Protein AF-A0A952AW79-F1 (afdb_monomer)

Sequence (260 aa):
MQLLKVAEREFEIALDDAALDSADFGVWWPIERKHTERSRNIRVRRLAVRKGLVSKFKQIPFAQFYRDHLKKYAGVRWLARRLNWFKVYSSYVNLLTAVLYSKHAREWRKVLALADFVKKKGVASCDLVDAEQIEIPQPMVYPSGAREYPASFLDQYSFPRLFVATINDAKVYGGTNLILADDGMVICHDLYDFAHDYTAEELHGLTFHDHDNKHIRWLSYDEAPEVVPICATFVDACAVNYAHWLTEVLPRIALFCSDR

Structure (mmCIF, N/CA/C/O backbone):
data_AF-A0A952AW79-F1
#
_entry.id   AF-A0A952AW79-F1
#
loop_
_atom_site.group_PDB
_atom_site.id
_atom_site.type_symbol
_atom_site.label_atom_id
_atom_site.label_alt_id
_atom_site.label_comp_id
_atom_site.label_asym_id
_atom_site.label_entity_id
_atom_site.label_seq_id
_atom_site.pdbx_PDB_ins_code
_atom_site.Cartn_x
_atom_site.Cartn_y
_atom_site.Cartn_z
_atom_site.occupancy
_atom_site.B_iso_or_equiv
_atom_site.auth_seq_id
_atom_site.auth_comp_id
_atom_site.auth_asym_id
_atom_site.auth_atom_id
_atom_site.pdbx_PDB_model_num
ATOM 1 N N . MET A 1 1 ? 22.827 -2.138 -6.127 1.00 35.12 1 MET A N 1
ATOM 2 C CA . MET A 1 1 ? 22.993 -1.557 -7.487 1.00 35.12 1 MET A CA 1
ATOM 3 C C . MET A 1 1 ? 22.024 -2.142 -8.529 1.00 35.12 1 MET A C 1
ATOM 5 O O . MET A 1 1 ? 21.748 -1.459 -9.504 1.00 35.12 1 MET A O 1
ATOM 9 N N . GLN A 1 2 ? 21.480 -3.358 -8.346 1.00 25.45 2 GLN A N 1
ATOM 10 C CA . GLN A 1 2 ? 20.403 -3.904 -9.198 1.00 25.45 2 GLN A CA 1
ATOM 11 C C . GLN A 1 2 ? 19.004 -3.354 -8.849 1.00 25.45 2 GLN A C 1
ATOM 13 O O . GLN A 1 2 ? 18.237 -3.089 -9.762 1.00 25.45 2 GLN A O 1
ATOM 18 N N . LEU A 1 3 ? 18.711 -3.076 -7.573 1.00 29.03 3 LEU A N 1
ATOM 19 C CA . LEU A 1 3 ? 17.413 -2.531 -7.129 1.00 29.03 3 LEU A CA 1
ATOM 20 C C . LEU A 1 3 ? 17.134 -1.103 -7.633 1.00 29.03 3 LEU A C 1
ATOM 22 O O . LEU A 1 3 ? 16.034 -0.825 -8.097 1.00 29.03 3 LEU A O 1
ATOM 26 N N . LEU A 1 4 ? 18.158 -0.238 -7.680 1.00 30.00 4 LEU A N 1
ATOM 27 C CA . LEU A 1 4 ? 18.045 1.081 -8.323 1.00 30.00 4 LEU A CA 1
ATOM 28 C C . LEU A 1 4 ? 17.642 0.957 -9.798 1.00 30.00 4 LEU A C 1
ATOM 30 O O . LEU A 1 4 ? 16.818 1.730 -10.257 1.00 30.00 4 LEU A O 1
ATOM 34 N N . LYS A 1 5 ? 18.137 -0.056 -10.520 1.00 32.62 5 LYS A N 1
ATOM 35 C 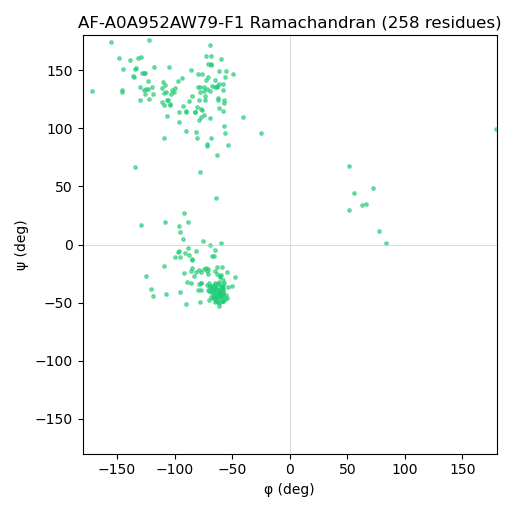CA . LYS A 1 5 ? 17.784 -0.271 -11.932 1.00 32.62 5 LYS A CA 1
ATOM 36 C C . LYS A 1 5 ? 16.343 -0.752 -12.129 1.00 32.62 5 LYS A C 1
ATOM 38 O O . LYS A 1 5 ? 15.803 -0.538 -13.208 1.00 32.62 5 LYS A O 1
ATOM 43 N N . VAL A 1 6 ? 15.740 -1.410 -11.134 1.00 33.75 6 VAL A N 1
ATOM 44 C CA . VAL A 1 6 ? 14.339 -1.867 -11.185 1.00 33.75 6 VAL A CA 1
ATOM 45 C C . VAL A 1 6 ? 13.403 -0.690 -10.923 1.00 33.75 6 VAL A C 1
ATOM 47 O O . VAL A 1 6 ? 12.574 -0.400 -11.778 1.00 33.75 6 VAL A O 1
ATOM 50 N N . ALA A 1 7 ? 13.639 0.084 -9.859 1.00 35.81 7 ALA A N 1
ATOM 51 C CA . ALA A 1 7 ? 12.909 1.329 -9.598 1.00 35.81 7 ALA A CA 1
ATOM 52 C C . ALA A 1 7 ? 13.066 2.355 -10.743 1.00 35.81 7 ALA A C 1
ATOM 54 O O . ALA A 1 7 ? 12.109 3.014 -11.145 1.00 35.81 7 ALA A O 1
ATOM 55 N N . GLU A 1 8 ? 14.260 2.446 -11.343 1.00 44.06 8 GLU A N 1
ATOM 56 C CA . GLU A 1 8 ? 14.527 3.275 -12.528 1.00 44.06 8 GLU A CA 1
ATOM 57 C C . GLU A 1 8 ? 13.749 2.808 -13.771 1.00 44.06 8 GLU A C 1
ATOM 59 O O . GLU A 1 8 ? 13.364 3.641 -14.592 1.00 44.06 8 GLU A O 1
ATOM 64 N N . ARG A 1 9 ? 13.512 1.498 -13.922 1.00 40.19 9 ARG A N 1
ATOM 65 C CA . ARG A 1 9 ? 12.771 0.921 -15.054 1.00 40.19 9 ARG A CA 1
ATOM 66 C C . ARG A 1 9 ? 11.264 1.063 -14.865 1.00 40.19 9 ARG A C 1
ATOM 68 O O . ARG A 1 9 ? 10.580 1.400 -15.824 1.00 40.19 9 ARG A O 1
ATOM 75 N N . GLU A 1 10 ? 10.760 0.878 -13.649 1.00 41.78 10 GLU A N 1
ATOM 76 C CA . GLU A 1 10 ? 9.338 1.060 -13.332 1.00 41.78 10 GLU A CA 1
ATOM 77 C C . GLU A 1 10 ? 8.911 2.531 -13.369 1.00 41.78 10 GLU A C 1
ATOM 79 O O . GLU A 1 10 ? 7.825 2.846 -13.852 1.00 41.78 10 GLU A O 1
ATOM 84 N N . PHE A 1 11 ? 9.797 3.462 -13.003 1.00 41.28 11 PHE A N 1
ATOM 85 C CA . PHE A 1 11 ? 9.539 4.892 -13.179 1.00 41.28 11 PHE A CA 1
ATOM 86 C C . PHE A 1 11 ? 9.600 5.334 -14.652 1.00 41.28 11 PHE A C 1
ATOM 88 O O . PHE A 1 11 ? 8.827 6.197 -15.075 1.00 41.28 11 PHE A O 1
ATOM 95 N N . GLU A 1 12 ? 10.481 4.736 -15.470 1.00 43.28 12 GLU A N 1
ATOM 96 C CA . GLU A 1 12 ? 10.437 4.936 -16.925 1.00 43.28 12 GLU A CA 1
ATOM 97 C C . GLU A 1 12 ? 9.138 4.393 -17.533 1.00 43.28 12 GLU A C 1
ATOM 99 O O . GLU A 1 12 ? 8.583 5.075 -18.391 1.00 43.28 12 GLU A O 1
ATOM 104 N N . ILE A 1 13 ? 8.611 3.263 -17.038 1.00 45.16 13 ILE A N 1
ATOM 105 C CA . ILE A 1 13 ? 7.299 2.711 -17.421 1.00 45.16 13 ILE A CA 1
ATOM 106 C C . ILE A 1 13 ? 6.162 3.667 -17.019 1.00 45.16 13 ILE A C 1
ATOM 108 O O . ILE A 1 13 ? 5.387 4.056 -17.885 1.00 45.16 13 ILE A O 1
ATOM 112 N N . ALA A 1 14 ? 6.131 4.174 -15.780 1.00 42.44 14 ALA A N 1
ATOM 113 C CA . ALA A 1 14 ? 5.121 5.144 -15.319 1.00 42.44 14 ALA A CA 1
ATOM 114 C C . ALA A 1 14 ? 5.126 6.474 -16.122 1.00 42.44 14 ALA A C 1
ATOM 116 O O . ALA A 1 14 ? 4.108 7.172 -16.277 1.00 42.44 14 ALA A O 1
ATOM 117 N N . LEU A 1 15 ? 6.290 6.848 -16.671 1.00 41.38 15 LEU A N 1
ATOM 118 C CA . LEU A 1 15 ? 6.448 7.974 -17.596 1.00 41.38 15 LEU A CA 1
ATOM 119 C C . LEU A 1 15 ? 6.164 7.614 -19.071 1.00 41.38 15 LEU A C 1
ATOM 121 O O . LEU A 1 15 ? 5.906 8.537 -19.847 1.00 41.38 15 LEU A O 1
ATOM 125 N N . ASP A 1 16 ? 6.205 6.332 -19.457 1.00 46.28 16 ASP A N 1
ATOM 126 C CA . ASP A 1 16 ? 5.887 5.774 -20.792 1.00 46.28 16 ASP A CA 1
ATOM 127 C C . ASP A 1 16 ? 4.452 5.231 -20.927 1.00 46.28 16 ASP A C 1
ATOM 129 O O . ASP A 1 16 ? 4.132 4.557 -21.903 1.00 46.28 16 ASP A O 1
ATOM 133 N N . ASP A 1 17 ? 3.561 5.591 -20.003 1.00 45.44 17 ASP A N 1
ATOM 134 C CA . ASP A 1 17 ? 2.154 5.166 -19.912 1.00 45.44 17 ASP A CA 1
ATOM 135 C C . ASP A 1 17 ? 1.213 5.581 -21.066 1.00 45.44 17 ASP A C 1
ATOM 137 O O . ASP A 1 17 ? 0.039 5.872 -20.855 1.00 45.44 17 ASP A O 1
ATOM 141 N N . ALA A 1 18 ? 1.664 5.534 -22.317 1.00 38.34 18 ALA A N 1
ATOM 142 C CA . ALA A 1 18 ? 0.755 5.382 -23.449 1.00 38.34 18 ALA A CA 1
ATOM 143 C C . ALA A 1 18 ? -0.053 4.067 -23.345 1.00 38.34 18 ALA A C 1
ATOM 145 O O . ALA A 1 18 ? -1.176 4.004 -23.836 1.00 38.34 18 ALA A O 1
ATOM 146 N N . ALA A 1 19 ? 0.476 3.041 -22.661 1.00 35.59 19 ALA A N 1
ATOM 147 C CA . ALA A 1 19 ? -0.231 1.781 -22.423 1.00 35.59 19 ALA A CA 1
ATOM 148 C C . ALA A 1 19 ? -1.301 1.886 -21.315 1.00 35.59 19 ALA A C 1
ATOM 150 O O . ALA A 1 19 ? -2.399 1.360 -21.490 1.00 35.59 19 ALA A O 1
ATOM 151 N N . LEU A 1 20 ? -1.040 2.613 -20.220 1.00 38.75 20 LEU A N 1
ATOM 152 C CA . LEU A 1 20 ? -1.993 2.772 -19.109 1.00 38.75 20 LEU A CA 1
ATOM 153 C C . LEU A 1 20 ? -3.049 3.867 -19.347 1.00 38.75 20 LEU A C 1
ATOM 155 O O . LEU A 1 20 ? -4.163 3.721 -18.854 1.00 38.75 20 LEU A O 1
ATOM 159 N N . ASP A 1 21 ? -2.774 4.900 -20.158 1.00 35.28 21 ASP A N 1
ATOM 160 C CA . ASP A 1 21 ? -3.822 5.833 -20.629 1.00 35.28 21 ASP A CA 1
ATOM 161 C C . ASP A 1 21 ? -4.771 5.169 -21.655 1.00 35.28 21 ASP A C 1
ATOM 163 O O . ASP A 1 21 ? -5.902 5.622 -21.825 1.00 35.28 21 ASP A O 1
ATOM 167 N N . SER A 1 22 ? -4.339 4.083 -22.318 1.00 33.41 22 SER A N 1
ATOM 168 C CA . SER A 1 22 ? -5.181 3.262 -23.210 1.00 33.41 22 SER A CA 1
ATOM 169 C C . SER A 1 22 ? -5.941 2.149 -22.493 1.00 33.41 22 SER A C 1
ATOM 171 O O . SER A 1 22 ? -6.832 1.536 -23.080 1.00 33.41 22 SER A O 1
ATOM 173 N N . ALA A 1 23 ? -5.636 1.913 -21.214 1.00 33.47 23 ALA A N 1
ATOM 174 C CA . ALA A 1 23 ? -6.442 1.060 -20.364 1.00 33.47 23 ALA A CA 1
ATOM 175 C C . ALA A 1 23 ? -7.694 1.830 -19.913 1.00 33.47 23 ALA A C 1
ATOM 177 O O . ALA A 1 23 ? -7.980 2.001 -18.726 1.00 33.47 23 ALA A O 1
ATOM 178 N N . ASP A 1 24 ? -8.518 2.206 -20.893 1.00 34.28 24 ASP A N 1
ATOM 179 C CA . ASP A 1 24 ? -9.936 1.919 -20.772 1.00 34.28 24 ASP A CA 1
ATOM 180 C C . ASP A 1 24 ? -10.012 0.412 -20.493 1.00 34.28 24 ASP A C 1
ATOM 182 O O . ASP A 1 24 ? -10.103 -0.424 -21.392 1.00 34.28 24 ASP A O 1
ATOM 186 N N . PHE A 1 25 ? -9.891 0.039 -19.216 1.00 36.56 25 PHE A N 1
ATOM 187 C CA . PHE A 1 25 ? -10.359 -1.239 -18.720 1.00 36.56 25 PHE A CA 1
ATOM 188 C C . PHE A 1 25 ? -11.872 -1.211 -18.931 1.00 36.56 25 PHE A C 1
ATOM 190 O O . PHE A 1 25 ? -12.652 -0.939 -18.014 1.00 36.56 25 PHE A O 1
ATOM 197 N N . GLY A 1 26 ? -12.283 -1.420 -20.182 1.00 30.14 26 GLY A N 1
ATOM 198 C CA . GLY A 1 26 ? -13.603 -1.870 -20.539 1.00 30.14 26 GLY A CA 1
ATOM 199 C C . GLY A 1 26 ? -13.775 -3.167 -19.782 1.00 30.14 26 GLY A C 1
ATOM 200 O O . GLY A 1 26 ? -13.259 -4.206 -20.186 1.00 30.14 26 GLY A O 1
ATOM 201 N N . VAL A 1 27 ? -14.413 -3.072 -18.618 1.00 33.56 27 VAL A N 1
ATOM 202 C CA . VAL A 1 27 ? -14.866 -4.227 -17.863 1.00 33.56 27 VAL A CA 1
ATOM 203 C C . VAL A 1 27 ? -15.776 -4.978 -18.818 1.00 33.56 27 VAL A C 1
ATOM 205 O O . VAL A 1 27 ? -16.906 -4.565 -19.074 1.00 33.56 27 VAL A O 1
ATOM 208 N N . TRP A 1 28 ? -15.247 -6.045 -19.404 1.00 34.19 28 TRP A N 1
ATOM 209 C CA . TRP A 1 28 ? -16.026 -6.978 -20.187 1.00 34.19 28 TRP A CA 1
ATOM 210 C C . TRP A 1 28 ? -16.871 -7.757 -19.184 1.00 34.19 28 TRP A C 1
ATOM 212 O O . TRP A 1 28 ? -16.469 -8.794 -18.665 1.00 34.19 28 TRP A O 1
ATOM 222 N N . TRP A 1 29 ? -18.018 -7.192 -18.816 1.00 34.09 29 TRP A N 1
ATOM 223 C CA . TRP A 1 29 ? -19.059 -7.949 -18.146 1.00 34.09 29 TRP A CA 1
ATOM 224 C C . TRP A 1 29 ? -19.811 -8.702 -19.242 1.00 34.09 29 TRP A C 1
ATOM 226 O O . TRP A 1 29 ? -20.400 -8.045 -20.105 1.00 34.09 29 TRP A O 1
ATOM 236 N N . PRO A 1 30 ? -19.844 -10.045 -19.247 1.00 31.64 30 PRO A N 1
ATOM 237 C CA . PRO A 1 30 ? -20.829 -10.738 -20.048 1.00 31.64 30 PRO A CA 1
ATOM 238 C C . PRO A 1 30 ? -22.190 -10.456 -19.405 1.00 31.64 30 PRO A C 1
ATOM 240 O O . PRO A 1 30 ? -22.634 -11.151 -18.491 1.00 31.64 30 PRO A O 1
ATOM 243 N N . ILE A 1 31 ? -22.860 -9.393 -19.857 1.00 43.78 31 ILE A N 1
ATOM 244 C CA . ILE A 1 31 ? -24.302 -9.259 -19.675 1.00 43.78 31 ILE A CA 1
ATOM 245 C C . ILE A 1 31 ? -24.905 -10.276 -20.629 1.00 43.78 31 ILE A C 1
ATOM 247 O O . ILE A 1 31 ? -25.168 -9.961 -21.777 1.00 43.78 31 ILE A O 1
ATOM 251 N N . GLU A 1 32 ? -25.036 -11.511 -20.158 1.00 48.38 32 GLU A N 1
ATOM 252 C CA . GLU A 1 32 ? -26.172 -12.378 -20.454 1.00 48.38 32 GLU A CA 1
ATOM 253 C C . GLU A 1 32 ? -25.979 -13.722 -19.754 1.00 48.38 32 GLU A C 1
ATOM 255 O O . GLU A 1 32 ? -25.288 -14.614 -20.241 1.00 48.38 32 GLU A O 1
ATOM 260 N N . ARG A 1 33 ? -26.642 -13.879 -18.603 1.00 41.56 33 ARG A N 1
ATOM 261 C CA . ARG A 1 33 ? -27.478 -15.050 -18.299 1.00 41.56 33 ARG A CA 1
ATOM 262 C C . ARG A 1 33 ? -28.247 -14.829 -16.998 1.00 41.56 33 ARG A C 1
ATOM 264 O O . ARG A 1 33 ? -27.709 -14.389 -15.991 1.00 41.56 33 ARG A O 1
ATOM 271 N N . LYS A 1 34 ? -29.543 -15.127 -17.093 1.00 43.09 34 LYS A N 1
ATOM 272 C CA . LYS A 1 34 ? -30.603 -15.132 -16.075 1.00 43.09 34 LYS A CA 1
ATOM 273 C C . LYS A 1 34 ? -30.083 -15.331 -14.640 1.00 43.09 34 LYS A C 1
ATOM 275 O O . LYS A 1 34 ? -29.918 -16.463 -14.193 1.00 43.09 34 LYS A O 1
ATOM 280 N N . HIS A 1 35 ? -29.877 -14.233 -13.915 1.00 42.97 35 HIS A N 1
ATOM 281 C CA . HIS A 1 35 ? -29.646 -14.287 -12.477 1.00 42.97 35 HIS A CA 1
ATOM 282 C C . HIS A 1 35 ? -30.960 -14.600 -11.756 1.00 42.97 35 HIS A C 1
ATOM 284 O O . HIS A 1 35 ? -31.971 -13.916 -11.915 1.00 42.97 35 HIS A O 1
ATOM 290 N N . THR A 1 36 ? -30.906 -15.663 -10.965 1.00 45.22 36 THR A N 1
ATOM 291 C CA . THR A 1 36 ? -31.854 -16.032 -9.917 1.00 45.22 36 THR A CA 1
ATOM 292 C C . THR A 1 36 ? -32.149 -14.843 -8.992 1.00 45.22 36 THR A C 1
ATOM 294 O O . THR A 1 36 ? -31.283 -14.012 -8.733 1.00 45.22 36 THR A O 1
ATOM 297 N N . GLU A 1 37 ? -33.377 -14.762 -8.469 1.00 44.97 37 GLU A N 1
ATOM 298 C CA . GLU A 1 37 ? -33.960 -13.598 -7.768 1.00 44.97 37 GLU A CA 1
ATOM 299 C C . GLU A 1 37 ? -33.226 -13.105 -6.499 1.00 44.97 37 GLU A C 1
ATOM 301 O O . GLU A 1 37 ? -33.656 -12.137 -5.873 1.00 44.97 37 GLU A O 1
ATOM 306 N N . ARG A 1 38 ? -32.101 -13.719 -6.117 1.00 46.16 38 ARG A N 1
ATOM 307 C CA . ARG A 1 38 ? -31.362 -13.436 -4.878 1.00 46.16 38 ARG A CA 1
ATOM 308 C C . ARG A 1 38 ? -30.368 -12.268 -4.970 1.00 46.16 38 ARG A C 1
ATOM 310 O O . ARG A 1 38 ? -29.906 -11.802 -3.937 1.00 46.16 38 ARG A O 1
ATOM 317 N N . SER A 1 39 ? -30.050 -11.762 -6.164 1.00 47.41 39 SER A N 1
ATOM 318 C CA . SER A 1 39 ? -29.021 -10.722 -6.377 1.00 47.41 39 SER A CA 1
ATOM 319 C C . SER A 1 39 ? -29.549 -9.277 -6.448 1.00 47.41 39 SER A C 1
ATOM 321 O O . SER A 1 39 ? -28.798 -8.364 -6.789 1.00 47.41 39 SER A O 1
ATOM 323 N N . ARG A 1 40 ? -30.821 -9.024 -6.104 1.00 44.47 40 ARG A N 1
ATOM 324 C CA . ARG A 1 40 ? -31.515 -7.747 -6.386 1.00 44.47 40 ARG A CA 1
ATOM 325 C C . ARG A 1 40 ? -30.982 -6.479 -5.683 1.00 44.47 40 ARG A C 1
ATOM 327 O O . ARG A 1 40 ? -31.460 -5.405 -6.020 1.00 44.47 40 ARG A O 1
ATOM 334 N N . ASN A 1 41 ? -29.995 -6.544 -4.782 1.00 48.00 41 ASN A N 1
ATOM 335 C CA . ASN A 1 41 ? -29.526 -5.367 -4.022 1.00 48.00 41 ASN A CA 1
ATOM 336 C C . ASN A 1 41 ? -28.005 -5.120 -4.029 1.00 48.00 41 ASN A C 1
ATOM 338 O O . ASN A 1 41 ? -27.512 -4.340 -3.216 1.00 48.00 41 ASN A O 1
ATOM 342 N N . ILE A 1 42 ? -27.240 -5.719 -4.946 1.00 53.50 42 ILE A N 1
ATOM 343 C CA . ILE A 1 42 ? -25.819 -5.362 -5.088 1.00 53.50 42 ILE A CA 1
ATOM 344 C C . ILE A 1 42 ? -25.723 -4.086 -5.935 1.00 53.50 42 ILE A C 1
ATOM 346 O O . ILE A 1 42 ? -25.760 -4.131 -7.164 1.00 53.50 42 ILE A O 1
ATOM 350 N N . ARG A 1 43 ? -25.609 -2.921 -5.285 1.00 57.16 43 ARG A N 1
ATOM 351 C CA . ARG A 1 43 ? -25.257 -1.668 -5.972 1.00 57.16 43 ARG A CA 1
ATOM 352 C C . ARG A 1 43 ? -23.749 -1.617 -6.186 1.00 57.16 43 ARG A C 1
ATOM 354 O O . ARG A 1 43 ? -23.018 -1.112 -5.342 1.00 57.16 43 ARG A O 1
ATOM 361 N N . VAL A 1 44 ? -23.290 -2.104 -7.335 1.00 56.47 44 VAL A N 1
ATOM 362 C CA . VAL A 1 44 ? -21.917 -1.849 -7.785 1.00 56.47 44 VAL A CA 1
ATOM 363 C C . VAL A 1 44 ? -21.847 -0.401 -8.262 1.00 56.47 44 VAL A C 1
ATOM 365 O O . VAL A 1 44 ? -22.460 -0.035 -9.264 1.00 56.47 44 VAL A O 1
ATOM 368 N N . ARG A 1 45 ? -21.130 0.446 -7.524 1.00 62.19 45 ARG A N 1
ATOM 369 C CA . ARG A 1 45 ? -20.842 1.823 -7.931 1.00 62.19 45 ARG A CA 1
ATOM 370 C C . ARG A 1 45 ? -19.364 1.939 -8.251 1.00 62.19 45 ARG A C 1
ATOM 372 O O . ARG A 1 45 ? -18.520 1.683 -7.400 1.00 62.19 45 ARG A O 1
ATOM 379 N N . ARG A 1 46 ? -19.055 2.371 -9.472 1.00 58.09 46 ARG A N 1
ATOM 380 C CA . ARG A 1 46 ? -17.712 2.840 -9.802 1.00 58.09 46 ARG A CA 1
ATOM 381 C C . ARG A 1 46 ? -17.585 4.256 -9.255 1.00 58.09 46 ARG A C 1
ATOM 383 O O . ARG A 1 46 ? -18.201 5.175 -9.788 1.00 58.09 46 ARG A O 1
ATOM 390 N N . LEU A 1 47 ? -16.819 4.425 -8.184 1.00 56.91 47 LEU A N 1
ATOM 391 C CA . LEU A 1 47 ? -16.401 5.758 -7.764 1.00 56.91 47 LEU A CA 1
ATOM 392 C C . LEU A 1 47 ? -15.412 6.282 -8.810 1.00 56.91 47 LEU A C 1
ATOM 394 O O . LEU A 1 47 ? -14.521 5.553 -9.255 1.00 56.91 47 LEU A O 1
ATOM 398 N N . ALA A 1 48 ? -15.616 7.515 -9.271 1.00 53.62 48 ALA A N 1
ATOM 399 C CA . ALA A 1 48 ? -14.731 8.125 -10.251 1.00 53.62 48 ALA A CA 1
ATOM 400 C C . ALA A 1 48 ? -13.322 8.224 -9.653 1.00 53.62 48 ALA A C 1
ATOM 402 O O . ALA A 1 48 ? -13.110 8.912 -8.655 1.00 53.62 48 ALA A O 1
ATOM 403 N N . VAL A 1 49 ? -12.355 7.537 -10.261 1.00 57.16 49 VAL A N 1
ATOM 404 C CA . VAL A 1 49 ? -10.954 7.626 -9.844 1.00 57.16 49 VAL A CA 1
ATOM 405 C C . VAL A 1 49 ? -10.461 9.023 -10.217 1.00 57.16 49 VAL A C 1
ATOM 407 O O . VAL A 1 49 ? -10.331 9.354 -11.400 1.00 57.16 49 VAL A O 1
ATOM 410 N N . ARG A 1 50 ? -10.237 9.885 -9.215 1.00 61.34 50 ARG A N 1
ATOM 411 C CA . ARG A 1 50 ? -9.659 11.216 -9.444 1.00 61.34 50 ARG A CA 1
ATOM 412 C C . ARG A 1 50 ? -8.259 11.035 -10.036 1.00 61.34 50 ARG A C 1
ATOM 414 O O . ARG A 1 50 ? -7.405 10.359 -9.471 1.00 61.34 50 ARG A O 1
ATOM 421 N N . LYS A 1 51 ? -8.029 11.680 -11.177 1.00 64.25 51 LYS A N 1
ATOM 422 C CA . LYS A 1 51 ? -6.726 11.764 -11.840 1.00 64.25 51 LYS A CA 1
ATOM 423 C C . LYS A 1 51 ? -5.695 12.405 -10.891 1.00 64.25 51 LYS A C 1
ATOM 425 O O . LYS A 1 51 ? -5.846 13.569 -10.511 1.00 64.25 51 LYS A O 1
ATOM 430 N N . GLY A 1 52 ? -4.679 11.636 -10.489 1.00 67.75 52 GLY A N 1
ATOM 431 C CA . GLY A 1 52 ? -3.658 12.055 -9.519 1.00 67.75 52 GLY A CA 1
ATOM 432 C C . GLY A 1 52 ? -2.713 13.139 -10.045 1.00 67.75 52 GLY A C 1
ATOM 433 O O . GLY A 1 52 ? -2.749 13.497 -11.226 1.00 67.75 52 GLY A O 1
ATOM 434 N N . LEU A 1 53 ? -1.859 13.695 -9.179 1.00 69.88 53 LEU A N 1
ATOM 435 C CA . LEU A 1 53 ? -1.017 14.857 -9.511 1.00 69.88 53 LEU A CA 1
ATOM 436 C C . LEU A 1 53 ? -0.110 14.612 -10.731 1.00 69.88 53 LEU A C 1
ATOM 438 O O . LEU A 1 53 ? 0.098 15.522 -11.535 1.00 69.88 53 LEU A O 1
ATOM 442 N N . VAL A 1 54 ? 0.355 13.375 -10.920 1.00 68.12 54 VAL A N 1
ATOM 443 C CA . VAL A 1 54 ? 1.191 12.976 -12.064 1.00 68.12 54 VAL A CA 1
ATOM 444 C C . VAL A 1 54 ? 0.486 13.242 -13.395 1.00 68.12 54 VAL A C 1
ATOM 446 O O . VAL A 1 54 ? 1.090 13.764 -14.332 1.00 68.12 54 VAL A O 1
ATOM 449 N N . SER A 1 55 ? -0.815 12.968 -13.479 1.00 70.38 55 SER A N 1
ATOM 450 C CA . SER A 1 55 ? -1.600 13.226 -14.692 1.00 70.38 55 SER A CA 1
ATOM 451 C C . SER A 1 55 ? -1.720 14.724 -15.009 1.00 70.38 55 SER A C 1
ATOM 453 O O . SER A 1 55 ? -1.672 15.110 -16.175 1.00 70.38 55 SER A O 1
ATOM 455 N N . LYS A 1 56 ? -1.808 15.582 -13.982 1.00 72.31 56 LYS A N 1
ATOM 456 C CA . LYS A 1 56 ? -1.821 17.043 -14.147 1.00 72.31 56 LYS A CA 1
ATOM 457 C C . LYS A 1 56 ? -0.447 17.546 -14.575 1.00 72.31 56 LYS A C 1
ATOM 459 O O . LYS A 1 56 ? -0.352 18.395 -15.453 1.00 72.31 56 LYS A O 1
ATOM 464 N N . PHE A 1 57 ? 0.622 16.974 -14.020 1.00 69.75 57 PHE A N 1
ATOM 465 C CA . PHE A 1 57 ? 1.990 17.296 -14.420 1.00 69.75 57 PHE A CA 1
ATOM 466 C C . PHE A 1 57 ? 2.247 16.970 -15.897 1.00 69.75 57 PHE A C 1
ATOM 468 O O . PHE A 1 57 ? 2.826 17.783 -16.614 1.00 69.75 57 PHE A O 1
ATOM 475 N N . LYS A 1 58 ? 1.736 15.829 -16.383 1.00 69.69 58 LYS A N 1
ATOM 476 C CA . LYS A 1 58 ? 1.797 15.426 -17.802 1.00 69.69 58 LYS A CA 1
ATOM 477 C C . LYS A 1 58 ? 1.127 16.435 -18.755 1.00 69.69 58 LYS A C 1
ATOM 479 O O . LYS A 1 58 ? 1.420 16.413 -19.949 1.00 69.69 58 LYS A O 1
ATOM 484 N N . GLN A 1 59 ? 0.248 17.308 -18.258 1.00 76.50 59 GLN A N 1
ATOM 485 C CA . GLN A 1 59 ? -0.441 18.333 -19.053 1.00 76.50 59 GLN A CA 1
ATOM 486 C C . GLN A 1 59 ? 0.304 19.676 -19.099 1.00 76.50 59 GLN A C 1
ATOM 488 O O . GLN A 1 59 ? -0.093 20.565 -19.847 1.00 76.50 59 GLN A O 1
ATOM 493 N N . ILE A 1 60 ? 1.385 19.846 -18.331 1.00 81.31 60 ILE A N 1
ATOM 494 C CA . ILE A 1 60 ? 2.167 21.087 -18.336 1.00 81.31 60 ILE A CA 1
ATOM 495 C C . ILE A 1 60 ? 2.944 21.183 -19.663 1.00 81.31 60 ILE A C 1
ATOM 497 O O . ILE A 1 60 ? 3.614 20.212 -20.024 1.00 81.31 60 ILE A O 1
ATOM 501 N N . PRO A 1 61 ? 2.949 22.340 -20.360 1.00 79.94 61 PRO A N 1
ATOM 502 C CA . PRO A 1 61 ? 3.618 22.491 -21.657 1.00 79.94 61 PRO A CA 1
ATOM 503 C C . PRO A 1 61 ? 5.093 22.079 -21.645 1.00 79.94 61 PRO A C 1
ATOM 505 O O . PRO A 1 61 ? 5.579 21.459 -22.583 1.00 79.94 61 PRO A O 1
ATOM 508 N N . PHE A 1 62 ? 5.804 22.358 -20.550 1.00 79.56 62 PHE A N 1
ATOM 509 C CA . PHE A 1 62 ? 7.192 21.934 -20.379 1.00 79.56 62 PHE A CA 1
ATOM 510 C C . PHE A 1 62 ? 7.343 20.408 -20.294 1.00 79.56 62 PHE A C 1
ATOM 512 O O . PHE A 1 62 ? 8.249 19.843 -20.903 1.00 79.56 62 PHE A O 1
ATOM 519 N N . ALA A 1 63 ? 6.453 19.727 -19.566 1.00 77.75 63 ALA A N 1
ATOM 520 C CA . ALA A 1 63 ? 6.472 18.270 -19.460 1.00 77.75 63 ALA A CA 1
ATOM 521 C C . ALA A 1 63 ? 6.126 17.610 -20.803 1.00 77.75 63 ALA A C 1
ATOM 523 O O . ALA A 1 63 ? 6.759 16.626 -21.184 1.00 77.75 63 ALA A O 1
ATOM 524 N N . GLN A 1 64 ? 5.170 18.178 -21.546 1.00 81.81 64 GLN A N 1
ATOM 525 C CA . GLN A 1 64 ? 4.858 17.759 -22.915 1.00 81.81 64 GLN A CA 1
ATOM 526 C C . GLN A 1 64 ? 6.070 17.945 -23.830 1.00 81.81 64 GLN A C 1
ATOM 528 O O . GLN A 1 64 ? 6.554 16.972 -24.396 1.00 81.81 64 GLN A O 1
ATOM 533 N N . PHE A 1 65 ? 6.657 19.144 -23.853 1.00 84.31 65 PHE A N 1
ATOM 534 C CA . PHE A 1 65 ? 7.856 19.438 -24.635 1.00 84.31 65 PHE A CA 1
ATOM 535 C C . PHE A 1 65 ? 9.022 18.492 -24.309 1.00 84.31 65 PHE A C 1
ATOM 537 O O . PHE A 1 65 ? 9.688 17.975 -25.210 1.00 84.31 65 PHE A O 1
ATOM 544 N N . TYR A 1 66 ? 9.249 18.212 -23.022 1.00 83.56 66 TYR A N 1
ATOM 545 C CA . TYR A 1 66 ? 10.258 17.250 -22.595 1.00 83.56 66 TYR A CA 1
ATOM 546 C C . TYR A 1 66 ? 9.997 15.853 -23.170 1.00 83.56 66 TYR A C 1
ATOM 548 O O . TYR A 1 66 ? 10.914 15.258 -23.736 1.00 83.56 66 TYR A O 1
ATOM 556 N N . ARG A 1 67 ? 8.769 15.328 -23.065 1.00 81.06 67 ARG A N 1
ATOM 557 C CA . ARG A 1 67 ? 8.423 13.995 -23.590 1.00 81.06 67 ARG A CA 1
ATOM 558 C C . ARG A 1 67 ? 8.522 13.933 -25.112 1.00 81.06 67 ARG A C 1
ATOM 560 O O . ARG A 1 67 ? 9.113 12.992 -25.639 1.00 81.06 67 ARG A O 1
ATOM 567 N N . ASP A 1 68 ? 7.999 14.943 -25.795 1.00 88.25 68 ASP A N 1
ATOM 568 C CA . ASP A 1 68 ? 7.827 14.926 -27.247 1.00 88.25 68 ASP A CA 1
ATOM 569 C C . ASP A 1 68 ? 9.151 15.186 -27.985 1.00 88.25 68 ASP A C 1
ATOM 571 O O . ASP A 1 68 ? 9.411 14.606 -29.051 1.00 88.25 68 ASP A O 1
ATOM 575 N N . HIS A 1 69 ? 10.028 16.010 -27.397 1.00 88.50 69 HIS A N 1
ATOM 576 C CA . HIS A 1 69 ? 11.257 16.476 -28.044 1.00 88.50 69 HIS A CA 1
ATOM 577 C C . HIS A 1 69 ? 12.543 16.066 -27.319 1.00 88.50 69 HIS A C 1
ATOM 579 O O . HIS A 1 69 ? 13.478 15.612 -27.975 1.00 88.50 69 HIS A O 1
ATOM 585 N N . LEU A 1 70 ? 12.623 16.188 -25.990 1.00 85.69 70 LEU A N 1
ATOM 586 C CA . LEU A 1 70 ? 13.895 16.038 -25.265 1.00 85.69 70 LEU A CA 1
ATOM 587 C C . LEU A 1 70 ? 14.197 14.593 -24.822 1.00 85.69 70 LEU A C 1
ATOM 589 O O . LEU A 1 70 ? 15.359 14.183 -24.816 1.00 85.69 70 LEU A O 1
ATOM 593 N N . LYS A 1 71 ? 13.174 13.790 -24.497 1.00 83.44 71 LYS A N 1
ATOM 594 C CA . LYS A 1 71 ? 13.312 12.416 -23.965 1.00 83.44 71 LYS A CA 1
ATOM 595 C C . LYS A 1 71 ? 14.051 11.469 -24.922 1.00 83.44 71 LYS A C 1
ATOM 597 O O . LYS A 1 71 ? 14.695 10.517 -24.480 1.00 83.44 71 LYS A O 1
ATOM 602 N N . LYS A 1 72 ? 13.999 11.739 -26.230 1.00 90.19 72 LYS A N 1
ATOM 603 C CA . LYS A 1 72 ? 14.632 10.927 -27.286 1.00 90.19 72 LYS A CA 1
ATOM 604 C C . LYS A 1 72 ? 16.161 10.888 -27.164 1.00 90.19 72 LYS A C 1
ATOM 606 O O . LYS A 1 72 ? 16.790 9.915 -27.576 1.00 90.19 72 LYS A O 1
ATOM 611 N N . TYR A 1 73 ? 16.770 11.905 -26.554 1.00 91.19 73 TYR A N 1
ATOM 612 C CA . TYR A 1 73 ? 18.220 12.010 -26.432 1.00 91.19 73 TYR A CA 1
ATOM 613 C C . TYR A 1 73 ? 18.737 11.287 -25.181 1.00 91.19 73 TYR A C 1
ATOM 615 O O . TYR A 1 73 ? 18.359 11.599 -24.050 1.00 91.19 73 TYR A O 1
ATOM 623 N N . ALA A 1 74 ? 19.662 10.339 -25.364 1.00 87.81 74 ALA A N 1
ATOM 624 C CA . ALA A 1 74 ? 20.256 9.576 -24.261 1.00 87.81 74 ALA A CA 1
ATOM 625 C C . ALA A 1 74 ? 20.968 10.472 -23.229 1.00 87.81 74 ALA A C 1
ATOM 627 O O . ALA A 1 74 ? 20.851 10.228 -22.031 1.00 87.81 74 ALA A O 1
ATOM 628 N N . GLY A 1 75 ? 21.639 11.540 -23.678 1.00 90.12 75 GLY A N 1
ATOM 629 C CA . GLY A 1 75 ? 22.296 12.508 -22.792 1.00 90.12 75 GLY A CA 1
ATOM 630 C C . GLY A 1 75 ? 21.313 13.275 -21.905 1.00 90.12 75 GLY A C 1
ATOM 631 O O . GLY A 1 75 ? 21.590 13.484 -20.729 1.00 90.12 75 GLY A O 1
ATOM 632 N N . VAL A 1 76 ? 20.131 13.616 -22.429 1.00 85.12 76 VAL A N 1
ATOM 633 C CA . VAL A 1 76 ? 19.064 14.252 -21.643 1.00 85.12 76 VAL A CA 1
ATOM 634 C C . VAL A 1 76 ? 18.505 13.278 -20.613 1.00 85.12 76 VAL A C 1
ATOM 636 O O . VAL A 1 76 ? 18.372 13.650 -19.452 1.00 85.12 76 VAL A O 1
ATOM 639 N N . ARG A 1 77 ? 18.229 12.023 -20.997 1.00 83.00 77 ARG A N 1
ATOM 640 C CA . ARG A 1 77 ? 17.783 10.994 -20.040 1.00 83.00 77 ARG A CA 1
ATOM 641 C C . ARG A 1 77 ? 18.814 10.780 -18.939 1.00 83.00 77 ARG A C 1
ATOM 643 O O . ARG A 1 77 ? 18.462 10.753 -17.766 1.00 83.00 77 ARG A O 1
ATOM 650 N N . TRP A 1 78 ? 20.090 10.688 -19.303 1.00 87.06 78 TRP A N 1
ATOM 651 C CA . TRP A 1 78 ? 21.180 10.573 -18.341 1.00 87.06 78 TRP A CA 1
ATOM 652 C C . TRP A 1 78 ? 21.266 11.792 -17.416 1.00 87.06 78 TRP A C 1
ATOM 654 O O . TRP A 1 78 ? 21.418 11.625 -16.209 1.00 87.06 78 TRP A O 1
ATOM 664 N N . LEU A 1 79 ? 21.109 13.007 -17.949 1.00 84.25 79 LEU A N 1
ATOM 665 C CA . LEU A 1 79 ? 21.130 14.232 -17.155 1.00 84.25 79 LEU A CA 1
ATOM 666 C C . LEU A 1 79 ? 19.924 14.315 -16.213 1.00 84.25 79 LEU A C 1
ATOM 668 O O . LEU A 1 79 ? 20.102 14.631 -15.043 1.00 84.25 79 LEU A O 1
ATOM 672 N N . ALA A 1 80 ? 18.721 13.979 -16.682 1.00 79.94 80 ALA A N 1
ATOM 673 C CA . ALA A 1 80 ? 17.514 13.927 -15.859 1.00 79.94 80 ALA A CA 1
ATOM 674 C C . ALA A 1 80 ? 17.653 12.907 -14.716 1.00 79.94 80 ALA A C 1
ATOM 676 O O . ALA A 1 80 ? 17.312 13.207 -13.570 1.00 79.94 80 ALA A O 1
ATOM 677 N N . ARG A 1 81 ? 18.237 11.734 -15.000 1.00 75.06 81 ARG A N 1
ATOM 678 C CA . ARG A 1 81 ? 18.582 10.731 -13.980 1.00 75.06 81 ARG A CA 1
ATOM 679 C C . ARG A 1 81 ? 19.619 11.274 -12.992 1.00 75.06 81 ARG A C 1
ATOM 681 O O . ARG A 1 81 ? 19.428 11.176 -11.784 1.00 75.06 81 ARG A O 1
ATOM 688 N N . ARG A 1 82 ? 20.693 11.904 -13.484 1.00 78.19 82 ARG A N 1
ATOM 689 C CA . ARG A 1 82 ? 21.802 12.418 -12.658 1.00 78.19 82 ARG A CA 1
ATOM 690 C C . ARG A 1 82 ? 21.411 13.611 -11.790 1.00 78.19 82 ARG A C 1
ATOM 692 O O . ARG A 1 82 ? 21.872 13.708 -10.657 1.00 78.19 82 ARG A O 1
ATOM 699 N N . LEU A 1 83 ? 20.548 14.491 -12.290 1.00 74.25 83 LEU A N 1
ATOM 700 C CA . LEU A 1 83 ? 19.961 15.593 -11.521 1.00 74.25 83 LEU A CA 1
ATOM 701 C C . LEU A 1 83 ? 18.984 15.101 -10.448 1.00 74.25 83 LEU A C 1
ATOM 703 O O . LEU A 1 83 ? 18.456 15.913 -9.694 1.00 74.25 83 LEU A O 1
ATOM 707 N N . ASN A 1 84 ? 18.786 13.781 -10.356 1.00 68.69 84 ASN A N 1
ATOM 708 C CA . ASN A 1 84 ? 17.880 13.128 -9.438 1.00 68.69 84 ASN A CA 1
ATOM 709 C C . ASN A 1 84 ? 16.500 13.774 -9.550 1.00 68.69 84 ASN A C 1
ATOM 711 O O . ASN A 1 84 ? 16.051 14.479 -8.650 1.00 68.69 84 ASN A O 1
ATOM 715 N N . TRP A 1 85 ? 15.857 13.579 -10.703 1.00 67.81 85 TRP A N 1
ATOM 716 C CA . TRP A 1 85 ? 14.540 14.140 -11.004 1.00 67.81 85 TRP A CA 1
ATOM 717 C C . TRP A 1 85 ? 13.522 13.936 -9.870 1.00 67.81 85 TRP A C 1
ATOM 719 O O . TRP A 1 85 ? 12.676 14.799 -9.669 1.00 67.81 85 TRP A O 1
ATOM 729 N N . PHE A 1 86 ? 13.654 12.884 -9.051 1.00 63.28 86 PHE A N 1
ATOM 730 C CA . PHE A 1 86 ? 12.876 12.706 -7.821 1.00 63.28 86 PHE A CA 1
ATOM 731 C C . PHE A 1 86 ? 13.027 13.855 -6.817 1.00 63.28 86 PHE A C 1
ATOM 733 O O . PHE A 1 86 ? 12.036 14.278 -6.234 1.00 63.28 86 PHE A O 1
ATOM 740 N N . LYS A 1 87 ? 14.224 14.423 -6.636 1.00 69.31 87 LYS A N 1
ATOM 741 C CA . LYS A 1 87 ? 14.438 15.610 -5.788 1.00 69.31 87 LYS A CA 1
ATOM 742 C C . LYS A 1 87 ? 13.747 16.843 -6.363 1.00 69.31 87 LYS A C 1
ATOM 744 O O . LYS A 1 87 ? 13.143 17.610 -5.612 1.00 69.31 87 LYS A O 1
ATOM 749 N N . VAL A 1 88 ? 13.799 17.015 -7.685 1.00 69.88 88 VAL A N 1
ATOM 750 C CA . VAL A 1 88 ? 13.121 18.118 -8.389 1.00 69.88 88 VAL A CA 1
ATOM 751 C C . VAL A 1 88 ? 11.602 17.962 -8.277 1.00 69.88 88 VAL A C 1
ATOM 753 O O . VAL A 1 88 ? 10.911 18.909 -7.911 1.00 69.88 88 VAL A O 1
ATOM 756 N N . TYR A 1 89 ? 11.094 16.751 -8.505 1.00 70.44 89 TYR A N 1
ATOM 757 C CA . TYR A 1 89 ? 9.689 16.392 -8.356 1.00 70.44 89 TYR A CA 1
ATOM 758 C C . TYR A 1 89 ? 9.211 16.578 -6.913 1.00 70.44 89 TYR A C 1
ATOM 760 O O . TYR A 1 89 ? 8.239 17.284 -6.692 1.00 70.44 89 TYR A O 1
ATOM 768 N N . SER A 1 90 ? 9.927 16.049 -5.921 1.00 69.25 90 SER A N 1
ATOM 769 C CA . SER A 1 90 ? 9.622 16.219 -4.494 1.00 69.25 90 SER A CA 1
ATOM 770 C C . SER A 1 90 ? 9.543 17.696 -4.100 1.00 69.25 90 SER A C 1
ATOM 772 O O . SER A 1 90 ? 8.567 18.133 -3.490 1.00 69.25 90 SER A O 1
ATOM 774 N N . SER A 1 91 ? 10.520 18.502 -4.526 1.00 70.75 91 SER A N 1
ATOM 775 C CA . SER A 1 91 ? 10.532 19.952 -4.283 1.00 70.75 91 SER A CA 1
ATOM 776 C C . SER A 1 91 ? 9.335 20.649 -4.935 1.00 70.75 91 SER A C 1
ATOM 778 O O . SER A 1 91 ? 8.694 21.498 -4.318 1.00 70.75 91 SER A O 1
ATOM 780 N N . TYR A 1 92 ? 8.987 20.251 -6.158 1.00 73.00 92 TYR A N 1
ATOM 781 C CA . TYR A 1 92 ? 7.824 20.760 -6.876 1.00 73.00 92 TYR A CA 1
ATOM 782 C C . TYR A 1 92 ? 6.500 20.372 -6.200 1.00 73.00 92 TYR A C 1
ATOM 784 O O . TYR A 1 92 ? 5.651 21.234 -5.986 1.00 73.00 92 TYR A O 1
ATOM 792 N N . VAL A 1 93 ? 6.332 19.110 -5.795 1.00 70.56 93 VAL A N 1
ATOM 793 C CA . VAL A 1 93 ? 5.155 18.643 -5.047 1.00 70.56 93 VAL A CA 1
ATOM 794 C C . VAL A 1 93 ? 5.045 19.381 -3.713 1.00 70.56 93 VAL A C 1
ATOM 796 O O . VAL A 1 93 ? 3.953 19.808 -3.348 1.00 70.56 93 VAL A O 1
ATOM 799 N N . ASN A 1 94 ? 6.152 19.601 -3.001 1.00 72.94 94 ASN A N 1
ATOM 800 C CA . ASN A 1 94 ? 6.179 20.400 -1.771 1.00 72.94 94 ASN A CA 1
ATOM 801 C C . ASN A 1 94 ? 5.726 21.848 -2.005 1.00 72.94 94 ASN A C 1
ATOM 803 O O . ASN A 1 94 ? 4.908 22.369 -1.249 1.00 72.94 94 ASN A O 1
ATOM 807 N N . LEU A 1 95 ? 6.196 22.487 -3.078 1.00 73.06 95 LEU A N 1
ATOM 808 C CA . LEU A 1 95 ? 5.767 23.837 -3.437 1.00 73.06 95 LEU A CA 1
ATOM 809 C C . LEU A 1 95 ? 4.277 23.878 -3.805 1.00 73.06 95 LEU A C 1
ATOM 811 O O . LEU A 1 95 ? 3.536 24.721 -3.303 1.00 73.06 95 LEU A O 1
ATOM 815 N N . LEU A 1 96 ? 3.811 22.947 -4.639 1.00 69.62 96 LEU A N 1
ATOM 816 C CA . LEU A 1 96 ? 2.401 22.875 -5.017 1.00 69.62 96 LEU A CA 1
ATOM 817 C C . LEU A 1 96 ? 1.500 22.592 -3.815 1.00 69.62 96 LEU A C 1
ATOM 819 O O . LEU A 1 96 ? 0.463 23.231 -3.677 1.00 69.62 96 LEU A O 1
ATOM 823 N N . THR A 1 97 ? 1.877 21.666 -2.933 1.00 66.69 97 THR A N 1
ATOM 824 C CA . THR A 1 97 ? 1.111 21.360 -1.710 1.00 66.69 97 THR A CA 1
ATOM 825 C C . THR A 1 97 ? 1.044 22.555 -0.758 1.00 66.69 97 THR A C 1
ATOM 827 O O . THR A 1 97 ? 0.008 22.794 -0.132 1.00 66.69 97 THR A O 1
ATOM 830 N N . ALA A 1 98 ? 2.104 23.365 -0.702 1.00 65.31 98 ALA A N 1
ATOM 831 C CA . ALA A 1 98 ? 2.140 24.604 0.068 1.00 65.31 98 ALA A CA 1
ATOM 832 C C . ALA A 1 98 ? 1.290 25.745 -0.527 1.00 65.31 98 ALA A C 1
ATOM 834 O O . ALA A 1 98 ? 0.894 26.644 0.214 1.00 65.31 98 ALA A O 1
ATOM 835 N N . VAL A 1 99 ? 0.985 25.725 -1.827 1.00 65.31 99 VAL A N 1
ATOM 836 C CA . VAL A 1 99 ? 0.268 26.824 -2.505 1.00 65.31 99 VAL A CA 1
ATOM 837 C C . VAL A 1 99 ? -1.176 26.461 -2.859 1.00 65.31 99 VAL A C 1
ATOM 839 O O . VAL A 1 99 ? -2.072 27.276 -2.671 1.00 65.31 99 VAL A O 1
ATOM 842 N N . LEU A 1 100 ? -1.418 25.248 -3.355 1.00 64.25 100 LEU A N 1
ATOM 843 C CA . LEU A 1 100 ? -2.679 24.863 -4.001 1.00 64.25 100 LEU A CA 1
ATOM 844 C C . LEU A 1 100 ? -3.535 23.894 -3.187 1.00 64.25 100 LEU A C 1
ATOM 846 O O . LEU A 1 100 ? -4.719 23.746 -3.477 1.00 64.25 100 LEU A O 1
ATOM 850 N N . TYR A 1 101 ? -2.952 23.202 -2.211 1.00 67.69 101 TYR A N 1
ATOM 851 C CA . TYR A 1 101 ? -3.645 22.118 -1.526 1.00 67.69 101 TYR A CA 1
ATOM 852 C C . TYR A 1 101 ? -4.119 22.488 -0.119 1.00 67.69 101 TYR A C 1
ATOM 854 O O . TYR A 1 101 ? -3.546 23.343 0.564 1.00 67.69 101 TYR A O 1
ATOM 862 N N . SER A 1 102 ? -5.192 21.808 0.299 1.00 67.00 102 SER A N 1
ATOM 863 C CA . SER A 1 102 ? -5.850 21.980 1.593 1.00 67.00 102 SER A CA 1
ATOM 864 C C . SER A 1 102 ? -4.905 21.688 2.765 1.00 67.00 102 SER A C 1
ATOM 866 O O . SER A 1 102 ? -3.903 20.985 2.626 1.00 67.00 102 SER A O 1
ATOM 868 N 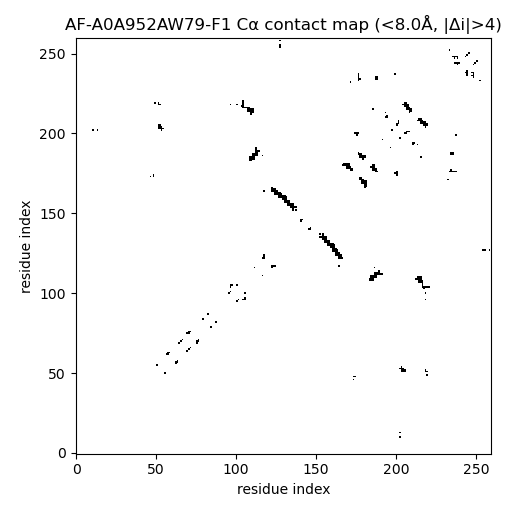N . LYS A 1 103 ? -5.248 22.196 3.958 1.00 69.00 103 LYS A N 1
ATOM 869 C CA . LYS A 1 103 ? -4.492 21.963 5.204 1.00 69.00 103 LYS A CA 1
ATOM 870 C C . LYS A 1 103 ? -4.211 20.473 5.448 1.00 69.00 103 LYS A C 1
ATOM 872 O O . LYS A 1 103 ? -3.128 20.133 5.910 1.00 69.00 103 LYS A O 1
ATOM 877 N N . HIS A 1 104 ? -5.148 19.599 5.081 1.00 67.81 104 HIS A N 1
ATOM 878 C CA . HIS A 1 104 ? -4.994 18.154 5.228 1.00 67.81 104 HIS A CA 1
ATOM 879 C C . HIS A 1 104 ? -3.879 17.584 4.343 1.00 67.81 104 HIS A C 1
ATOM 881 O O . HIS A 1 104 ? -3.117 16.740 4.799 1.00 67.81 104 HIS A O 1
ATOM 887 N N . ALA A 1 105 ? -3.680 18.095 3.124 1.00 69.12 105 ALA A N 1
ATOM 888 C CA . ALA A 1 105 ? -2.607 17.640 2.229 1.00 69.12 105 ALA A CA 1
ATOM 889 C C . ALA A 1 105 ? -1.190 17.945 2.722 1.00 69.12 105 ALA A C 1
ATOM 891 O O . ALA A 1 105 ? -0.214 17.463 2.151 1.00 69.12 105 ALA A O 1
ATOM 892 N N . ARG A 1 106 ? -1.070 18.756 3.774 1.00 72.50 106 ARG A N 1
ATOM 893 C CA . ARG A 1 106 ? 0.205 19.091 4.413 1.00 72.50 106 ARG A CA 1
ATOM 894 C C . ARG A 1 106 ? 0.507 18.214 5.620 1.00 72.50 106 ARG A C 1
ATOM 896 O O . ARG A 1 106 ? 1.616 18.279 6.138 1.00 72.50 106 ARG A O 1
ATOM 903 N N . GLU A 1 107 ? -0.465 17.436 6.085 1.00 87.31 107 GLU A N 1
ATOM 904 C CA . GLU A 1 107 ? -0.328 16.640 7.295 1.00 87.31 107 GLU A CA 1
ATOM 905 C C . GLU A 1 107 ? 0.406 15.337 6.988 1.00 87.31 107 GLU A C 1
ATOM 907 O O . GLU A 1 107 ? -0.087 14.479 6.255 1.00 87.31 107 GLU A O 1
ATOM 912 N N . TRP A 1 108 ? 1.598 15.212 7.562 1.00 92.06 108 TRP A N 1
ATOM 913 C CA . TRP A 1 108 ? 2.357 13.974 7.567 1.00 92.06 108 TRP A CA 1
ATOM 914 C C . TRP A 1 108 ? 1.798 13.028 8.615 1.00 92.06 108 TRP A C 1
ATOM 916 O O . TRP A 1 108 ? 1.597 13.404 9.769 1.00 92.06 108 TRP A O 1
ATOM 926 N N . ARG A 1 109 ? 1.567 11.786 8.208 1.00 94.56 109 ARG A N 1
ATOM 927 C CA . ARG A 1 109 ? 0.951 10.755 9.032 1.00 94.56 109 ARG A CA 1
ATOM 928 C C . ARG A 1 109 ? 1.831 9.526 9.047 1.00 94.56 109 ARG A C 1
ATOM 930 O O . ARG A 1 109 ? 2.302 9.089 8.002 1.00 94.56 109 ARG A O 1
ATOM 937 N N . LYS A 1 110 ? 2.057 8.979 10.237 1.00 96.00 110 LYS A N 1
ATOM 938 C CA . LYS A 1 110 ? 2.872 7.779 10.407 1.00 96.00 110 LYS A CA 1
ATOM 939 C C . LYS A 1 110 ? 2.169 6.576 9.787 1.00 96.00 110 LYS A C 1
ATOM 941 O O . LYS A 1 110 ? 0.973 6.391 10.016 1.00 96.00 110 LYS A O 1
ATOM 946 N N . VAL A 1 111 ? 2.926 5.756 9.066 1.00 95.62 111 VAL A N 1
ATOM 947 C CA . VAL A 1 111 ? 2.444 4.498 8.491 1.00 95.62 111 VAL A CA 1
ATOM 948 C C . VAL A 1 111 ? 2.805 3.324 9.391 1.00 95.62 111 VAL A C 1
ATOM 950 O O . VAL A 1 111 ? 3.888 3.288 9.982 1.00 95.62 111 VAL A O 1
ATOM 953 N N . LEU A 1 112 ? 1.882 2.375 9.508 1.00 96.06 112 LEU A N 1
ATOM 954 C CA . LEU A 1 112 ? 2.053 1.104 10.197 1.00 96.06 112 LEU A CA 1
ATOM 955 C C . LEU A 1 112 ? 1.473 -0.029 9.352 1.00 96.06 112 LEU A C 1
ATOM 957 O O . LEU A 1 112 ? 0.424 0.125 8.729 1.00 96.06 112 LEU A O 1
ATOM 961 N N . ALA A 1 113 ? 2.133 -1.180 9.400 1.00 95.38 113 ALA A N 1
ATOM 962 C CA . ALA A 1 113 ? 1.557 -2.433 8.942 1.00 95.38 113 ALA A CA 1
ATOM 963 C C . ALA A 1 113 ? 0.302 -2.769 9.772 1.00 95.38 113 ALA A C 1
ATOM 965 O O . ALA A 1 113 ? 0.210 -2.401 10.951 1.00 95.38 113 ALA A O 1
ATOM 966 N N . LEU A 1 114 ? -0.676 -3.451 9.176 1.00 95.81 114 LEU A N 1
ATOM 967 C CA . LEU A 1 114 ? -1.927 -3.808 9.846 1.00 95.81 114 LEU A CA 1
ATOM 968 C C . LEU A 1 114 ? -1.681 -4.640 11.112 1.00 95.81 114 LEU A C 1
ATOM 970 O O . LEU A 1 114 ? -2.270 -4.354 12.156 1.00 95.81 114 LEU A O 1
ATOM 974 N N . ALA A 1 115 ? -0.777 -5.617 11.058 1.00 95.50 115 ALA A N 1
ATOM 975 C CA . ALA A 1 115 ? -0.415 -6.446 12.202 1.00 95.50 115 ALA A CA 1
ATOM 976 C C . ALA A 1 115 ? 0.193 -5.611 13.341 1.00 95.50 115 ALA A C 1
ATOM 978 O O . ALA A 1 115 ? -0.173 -5.785 14.509 1.00 95.50 115 ALA A O 1
ATOM 979 N N . ASP A 1 116 ? 1.063 -4.655 13.006 1.00 96.25 116 ASP A N 1
ATOM 980 C CA . ASP A 1 116 ? 1.657 -3.733 13.977 1.00 96.25 116 ASP A CA 1
ATOM 981 C C . ASP A 1 116 ? 0.608 -2.802 14.588 1.00 96.25 116 ASP A C 1
ATOM 983 O O . ASP A 1 116 ? 0.636 -2.540 15.794 1.00 96.25 116 ASP A O 1
ATOM 987 N N . PHE A 1 117 ? -0.336 -2.315 13.780 1.00 96.88 117 PHE A N 1
ATOM 988 C CA . PHE A 1 117 ? -1.442 -1.490 14.252 1.00 96.88 117 PHE A CA 1
ATOM 989 C C . PHE A 1 117 ? -2.322 -2.258 15.244 1.00 96.88 117 PHE A C 1
ATOM 991 O O . PHE A 1 117 ? -2.553 -1.772 16.353 1.00 96.88 117 PHE A O 1
ATOM 998 N N . VAL A 1 118 ? -2.743 -3.479 14.895 1.00 96.69 118 VAL A N 1
ATOM 999 C CA . VAL A 1 118 ? -3.547 -4.349 15.768 1.00 96.69 118 VAL A CA 1
ATOM 1000 C C . VAL A 1 118 ? -2.830 -4.613 17.085 1.00 96.69 118 VAL A C 1
ATOM 1002 O O . VAL A 1 118 ? -3.410 -4.400 18.150 1.00 96.69 118 VAL A O 1
ATOM 1005 N N . LYS A 1 119 ? -1.550 -4.994 17.028 1.00 96.44 119 LYS A N 1
ATOM 1006 C CA . LYS A 1 119 ? -0.733 -5.247 18.220 1.00 96.44 119 LYS A CA 1
ATOM 1007 C C . LYS A 1 119 ? -0.609 -4.006 19.102 1.00 96.44 119 LYS A C 1
ATOM 1009 O O . LYS A 1 119 ? -0.732 -4.095 20.319 1.00 96.44 119 LYS A O 1
ATOM 1014 N N . LYS A 1 120 ? -0.361 -2.843 18.497 1.00 96.81 120 LYS A N 1
ATOM 1015 C CA . LYS A 1 120 ? -0.173 -1.575 19.211 1.00 96.81 120 LYS A CA 1
ATOM 1016 C C . LYS A 1 120 ? -1.458 -1.070 19.862 1.00 96.81 120 LYS A C 1
ATOM 1018 O O . LYS A 1 120 ? -1.392 -0.444 20.917 1.00 96.81 120 LYS A O 1
ATOM 1023 N N . LYS A 1 121 ? -2.602 -1.271 19.209 1.00 96.25 121 LYS A N 1
ATOM 1024 C CA . LYS A 1 121 ? -3.894 -0.719 19.633 1.00 96.25 121 LYS A CA 1
ATOM 1025 C C . LYS A 1 121 ? -4.777 -1.708 20.380 1.00 96.25 121 LYS A C 1
ATOM 1027 O O . LYS A 1 121 ? -5.770 -1.282 20.956 1.00 96.25 121 LYS A O 1
ATOM 1032 N N . GLY A 1 122 ? -4.419 -2.992 20.398 1.00 94.44 122 GLY A N 1
ATOM 1033 C CA . GLY A 1 122 ? -5.240 -4.035 21.010 1.00 94.44 122 GLY A CA 1
ATOM 1034 C C . GLY A 1 122 ? -6.596 -4.174 20.320 1.00 94.44 122 GLY A C 1
ATOM 1035 O O . GLY A 1 122 ? -7.605 -4.410 20.978 1.00 94.44 122 GLY A O 1
ATOM 1036 N N . VAL A 1 123 ? -6.634 -3.954 19.004 1.00 95.50 123 VAL A N 1
ATOM 1037 C CA . VAL A 1 123 ? -7.873 -4.005 18.222 1.00 95.50 123 VAL A CA 1
ATOM 1038 C C . VAL A 1 123 ? -8.330 -5.453 18.075 1.00 95.50 123 VAL A C 1
ATOM 1040 O O . VAL A 1 123 ? -7.512 -6.352 17.879 1.00 95.50 123 VAL A O 1
ATOM 1043 N N . ALA A 1 124 ? -9.643 -5.676 18.148 1.00 95.00 124 ALA A N 1
ATOM 1044 C CA . ALA A 1 124 ? -10.225 -6.989 17.911 1.00 95.00 124 ALA A CA 1
ATOM 1045 C C . ALA A 1 124 ? -9.834 -7.494 16.514 1.00 95.00 124 ALA A C 1
ATOM 1047 O O . ALA A 1 124 ? -10.080 -6.823 15.504 1.00 95.00 124 ALA A O 1
ATOM 104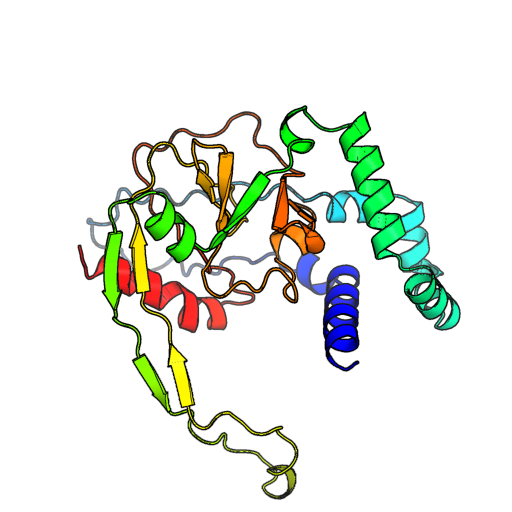8 N N . SER A 1 125 ? -9.227 -8.678 16.474 1.00 95.81 125 SER A N 1
ATOM 1049 C CA . SER A 1 125 ? -8.842 -9.358 15.242 1.00 95.81 125 SER A CA 1
ATOM 1050 C C . SER A 1 125 ? -9.243 -10.828 15.283 1.00 95.81 125 SER A C 1
ATOM 1052 O O . SER A 1 125 ? -9.370 -11.405 16.362 1.00 95.81 125 SER A O 1
ATOM 1054 N N . CYS A 1 126 ? -9.484 -11.396 14.106 1.00 94.44 126 CYS A N 1
ATOM 1055 C CA . CYS A 1 126 ? -9.817 -12.800 13.906 1.00 94.44 126 CYS A CA 1
ATOM 1056 C C . CYS A 1 126 ? -8.910 -13.358 12.817 1.00 94.44 126 CYS A C 1
ATOM 1058 O O . CYS A 1 126 ? -8.867 -12.800 11.718 1.00 94.44 126 CYS A O 1
ATOM 1060 N N . ASP A 1 127 ? -8.186 -14.427 13.129 1.00 94.00 127 ASP A N 1
ATOM 1061 C CA . ASP A 1 127 ? -7.361 -15.125 12.152 1.00 94.00 127 ASP A CA 1
ATOM 1062 C C . ASP A 1 127 ? -8.267 -15.943 11.219 1.00 94.00 127 ASP A C 1
ATOM 1064 O O . ASP A 1 127 ? -9.183 -16.623 11.675 1.00 94.00 127 ASP A O 1
ATOM 1068 N N . LEU A 1 128 ? -8.033 -15.822 9.912 1.00 93.44 128 LEU A N 1
ATOM 1069 C CA . LEU A 1 128 ? -8.699 -16.602 8.865 1.00 93.44 128 LEU A CA 1
ATOM 1070 C C . LEU A 1 128 ? -7.852 -17.820 8.480 1.00 93.44 128 LEU A C 1
ATOM 1072 O O . LEU A 1 128 ? -8.380 -18.896 8.220 1.00 93.44 128 LEU A O 1
ATOM 1076 N N . VAL A 1 129 ? -6.533 -17.622 8.389 1.00 93.19 129 VAL A N 1
ATOM 1077 C CA . VAL A 1 129 ? -5.542 -18.645 8.033 1.00 93.19 129 VAL A CA 1
ATOM 1078 C C . VAL A 1 129 ? -4.261 -18.357 8.808 1.00 93.19 129 VAL A C 1
ATOM 1080 O O . VAL A 1 129 ? -3.789 -17.218 8.830 1.00 93.19 129 VAL A O 1
ATOM 1083 N N . ASP A 1 130 ? -3.691 -19.385 9.429 1.00 93.69 130 ASP A N 1
ATOM 1084 C CA . ASP A 1 130 ? -2.418 -19.283 10.138 1.00 93.69 130 ASP A CA 1
ATOM 1085 C C . ASP A 1 130 ? -1.241 -19.049 9.180 1.00 93.69 130 ASP A C 1
ATOM 1087 O O . ASP A 1 130 ? -1.326 -19.272 7.974 1.00 93.69 130 ASP A O 1
ATOM 1091 N N . ALA A 1 131 ? -0.111 -18.586 9.716 1.00 93.00 131 ALA A N 1
ATOM 1092 C CA . ALA A 1 131 ? 1.111 -18.497 8.926 1.00 93.00 131 ALA A CA 1
ATOM 1093 C C . ALA A 1 131 ? 1.583 -19.905 8.523 1.00 93.00 131 ALA A C 1
ATOM 1095 O O . ALA A 1 131 ? 1.635 -20.808 9.358 1.00 93.00 131 ALA A O 1
ATOM 1096 N N . GLU A 1 132 ? 1.981 -20.072 7.264 1.00 93.38 132 GLU A N 1
ATOM 1097 C CA . GLU A 1 132 ? 2.376 -21.363 6.695 1.00 93.38 132 GLU A CA 1
ATOM 1098 C C . GLU A 1 132 ? 3.746 -21.259 6.014 1.00 93.38 132 GLU A C 1
ATOM 1100 O O . GLU A 1 132 ? 4.114 -20.211 5.484 1.00 93.38 132 GLU A O 1
ATOM 1105 N N . GLN A 1 133 ? 4.527 -22.341 6.032 1.00 93.69 133 GLN A N 1
ATOM 1106 C CA . GLN A 1 133 ? 5.726 -22.460 5.202 1.00 93.69 133 GLN A CA 1
ATOM 1107 C C . GLN A 1 133 ? 5.351 -23.147 3.896 1.00 93.69 133 GLN A C 1
ATOM 1109 O O . GLN A 1 133 ? 4.899 -24.289 3.906 1.00 93.69 133 GLN A O 1
ATOM 1114 N N . ILE A 1 134 ? 5.555 -22.454 2.782 1.00 90.56 134 ILE A N 1
ATOM 1115 C CA . ILE A 1 134 ? 5.214 -22.954 1.455 1.00 90.56 134 ILE A CA 1
ATOM 1116 C C . ILE A 1 134 ? 6.499 -23.347 0.736 1.00 90.56 134 ILE A C 1
ATOM 1118 O O . ILE A 1 134 ? 7.412 -22.534 0.582 1.00 90.56 134 ILE A O 1
ATOM 1122 N N . GLU A 1 135 ? 6.559 -24.595 0.274 1.00 90.94 135 GLU A N 1
ATOM 1123 C CA . GLU A 1 135 ? 7.628 -25.078 -0.599 1.00 90.94 135 GLU A CA 1
ATOM 1124 C C . GLU A 1 135 ? 7.444 -24.518 -2.011 1.00 90.94 135 GLU A C 1
ATOM 1126 O O . GLU A 1 135 ? 6.370 -24.633 -2.608 1.00 90.94 135 GLU A O 1
ATOM 1131 N N . ILE A 1 136 ? 8.496 -23.908 -2.562 1.00 85.81 136 ILE A N 1
ATOM 1132 C CA . ILE A 1 136 ? 8.463 -23.365 -3.920 1.00 85.81 136 ILE A CA 1
ATOM 1133 C C . ILE A 1 136 ? 8.923 -24.466 -4.875 1.00 85.81 136 ILE A C 1
ATOM 1135 O O . ILE A 1 136 ? 10.097 -24.851 -4.850 1.00 85.81 136 ILE A O 1
ATOM 1139 N N . PRO A 1 137 ? 8.045 -24.977 -5.758 1.00 82.81 137 PRO A N 1
ATOM 1140 C CA . PRO A 1 137 ? 8.477 -25.942 -6.749 1.00 82.81 137 PRO A CA 1
ATOM 1141 C C . PRO A 1 137 ? 9.496 -25.290 -7.685 1.00 82.81 137 PRO A C 1
ATOM 1143 O O . PRO A 1 137 ? 9.311 -24.167 -8.158 1.00 82.81 137 PRO A O 1
ATOM 1146 N N . GLN A 1 138 ? 10.569 -26.020 -7.988 1.00 80.06 138 GLN A N 1
ATOM 1147 C CA . GLN A 1 138 ? 11.585 -25.567 -8.933 1.00 80.06 138 GLN A CA 1
ATOM 1148 C C . GLN A 1 138 ? 10.930 -25.273 -10.294 1.00 80.06 138 GLN A C 1
ATOM 1150 O O . GLN A 1 138 ? 10.321 -26.180 -10.877 1.00 80.06 138 GLN A O 1
ATOM 1155 N N . PRO A 1 139 ? 11.036 -24.041 -10.825 1.00 81.50 139 PRO A N 1
ATOM 1156 C CA . PRO A 1 139 ? 10.372 -23.701 -12.070 1.00 81.50 139 PRO A CA 1
ATOM 1157 C C . PRO A 1 139 ? 10.959 -24.511 -13.223 1.00 81.50 139 PRO A C 1
ATOM 1159 O O . PRO A 1 139 ? 12.169 -24.735 -13.325 1.00 81.50 139 PRO A O 1
ATOM 1162 N N . MET A 1 140 ? 10.088 -24.937 -14.133 1.00 82.75 140 MET A N 1
ATOM 1163 C CA . MET A 1 140 ? 10.512 -25.589 -15.365 1.00 82.75 140 MET A CA 1
ATOM 1164 C C . MET A 1 140 ? 11.035 -24.531 -16.342 1.00 82.75 140 MET A C 1
ATOM 1166 O O . MET A 1 140 ? 10.264 -23.738 -16.877 1.00 82.75 140 MET A O 1
ATOM 1170 N N . VAL A 1 141 ? 12.349 -24.517 -16.580 1.00 85.12 141 VAL A N 1
ATOM 1171 C CA . VAL A 1 141 ? 13.005 -23.561 -17.487 1.00 85.12 141 VAL A CA 1
ATOM 1172 C C . VAL A 1 141 ? 13.298 -24.217 -18.837 1.00 85.12 141 VAL A C 1
ATOM 1174 O O . VAL A 1 141 ? 13.883 -25.301 -18.894 1.00 85.12 141 VAL A O 1
ATOM 1177 N N . TYR A 1 142 ? 12.927 -23.539 -19.929 1.00 83.81 142 TYR A N 1
ATOM 1178 C CA . TYR A 1 142 ? 13.298 -23.910 -21.296 1.00 83.81 142 TYR A CA 1
ATOM 1179 C C . TYR A 1 142 ? 14.026 -22.744 -21.996 1.00 83.81 142 TYR A C 1
ATOM 1181 O O . TYR A 1 142 ? 13.530 -21.617 -21.941 1.00 83.81 142 TYR A O 1
ATOM 1189 N N . PRO A 1 143 ? 15.161 -22.984 -22.683 1.00 90.06 143 PRO A N 1
ATOM 1190 C CA . PRO A 1 143 ? 15.837 -24.276 -22.847 1.00 90.06 143 PRO A CA 1
ATOM 1191 C C . PRO A 1 143 ? 16.447 -24.786 -21.532 1.00 90.06 143 PRO A C 1
ATOM 1193 O O . PRO A 1 143 ? 16.783 -24.000 -20.652 1.00 90.06 143 PRO A O 1
ATOM 1196 N N . SER A 1 144 ? 16.616 -26.105 -21.398 1.00 83.50 144 SER A N 1
ATOM 1197 C CA . SER A 1 144 ? 17.116 -26.736 -20.161 1.00 83.50 144 SER A CA 1
ATOM 1198 C C . SER A 1 144 ? 18.500 -26.230 -19.732 1.00 83.50 144 SER A C 1
ATOM 1200 O O . SER A 1 144 ? 18.772 -26.133 -18.538 1.00 83.50 144 SER A O 1
ATOM 1202 N N . GLY A 1 145 ? 19.348 -25.837 -20.689 1.00 83.81 145 GLY A N 1
ATOM 1203 C CA . GLY A 1 145 ? 20.652 -25.215 -20.429 1.00 83.81 145 GLY A CA 1
ATOM 1204 C C . GLY A 1 145 ? 20.581 -23.813 -19.811 1.00 83.81 145 GLY A C 1
ATOM 1205 O O . GLY A 1 145 ? 21.602 -23.294 -19.382 1.00 83.81 145 GLY A O 1
ATOM 1206 N N . ALA A 1 146 ? 19.397 -23.197 -19.737 1.00 83.94 146 ALA A N 1
ATOM 1207 C CA . ALA A 1 146 ? 19.196 -21.903 -19.090 1.00 83.94 146 ALA A CA 1
ATOM 1208 C C . ALA A 1 146 ? 18.783 -22.013 -17.609 1.00 83.94 146 ALA A C 1
ATOM 1210 O O . ALA A 1 146 ? 18.498 -20.999 -16.974 1.00 83.94 146 ALA A O 1
ATOM 1211 N N . ARG A 1 147 ? 18.751 -23.227 -17.044 1.00 77.94 147 ARG A N 1
ATOM 1212 C CA . ARG A 1 147 ? 18.326 -23.477 -15.658 1.00 77.94 147 ARG A CA 1
ATOM 1213 C C . ARG A 1 147 ? 19.215 -22.808 -14.601 1.00 77.94 147 ARG A C 1
ATOM 1215 O O . ARG A 1 147 ? 18.758 -22.622 -13.483 1.00 77.94 147 ARG A O 1
ATOM 1222 N N . GLU A 1 148 ? 20.443 -22.431 -14.951 1.00 77.62 148 GLU A N 1
ATOM 1223 C CA . GLU A 1 148 ? 21.401 -21.770 -14.049 1.00 77.62 148 GLU A CA 1
ATOM 1224 C C . GLU A 1 148 ? 21.231 -20.240 -13.974 1.00 77.62 148 GLU A C 1
ATOM 1226 O O . GLU A 1 148 ? 21.803 -19.602 -13.094 1.00 77.62 148 GLU A O 1
ATOM 1231 N N . TYR A 1 149 ? 20.467 -19.627 -14.889 1.00 74.81 149 TYR A N 1
ATOM 1232 C CA . TYR A 1 149 ? 20.287 -18.167 -14.926 1.00 74.81 149 TYR A CA 1
ATOM 1233 C C . TYR A 1 149 ? 19.325 -17.585 -13.884 1.00 74.81 149 TYR A C 1
ATOM 1235 O O . TYR A 1 149 ? 19.554 -16.445 -13.467 1.00 74.81 149 TYR A O 1
ATOM 1243 N N . PRO A 1 150 ? 18.241 -18.266 -13.469 1.00 71.50 150 PRO A N 1
ATOM 1244 C CA . PRO A 1 150 ? 17.461 -17.795 -12.341 1.00 71.50 150 PRO A CA 1
ATOM 1245 C C . PRO A 1 150 ? 18.337 -17.799 -11.084 1.00 71.50 150 PRO A C 1
ATOM 1247 O O . PRO A 1 150 ? 18.912 -18.825 -10.724 1.00 71.50 150 PRO A O 1
ATOM 1250 N N . ALA A 1 151 ? 18.446 -16.646 -10.420 1.00 62.09 151 ALA A N 1
ATOM 1251 C CA . ALA A 1 151 ? 19.050 -16.571 -9.093 1.00 62.09 151 ALA A CA 1
ATOM 1252 C C . ALA A 1 151 ? 18.322 -17.536 -8.144 1.00 62.09 151 ALA A C 1
ATOM 1254 O O . ALA A 1 151 ? 17.130 -17.774 -8.334 1.00 62.09 151 ALA A O 1
ATOM 1255 N N . SER A 1 152 ? 19.044 -18.081 -7.155 1.00 57.78 152 SER A N 1
ATOM 1256 C CA . SER A 1 152 ? 18.533 -19.079 -6.209 1.00 57.78 152 SER A CA 1
ATOM 1257 C C . SER A 1 152 ? 17.110 -18.742 -5.769 1.00 57.78 152 SER A C 1
ATOM 1259 O O . SER A 1 152 ? 16.892 -17.769 -5.041 1.00 57.78 152 SER A O 1
ATOM 1261 N N . PHE A 1 153 ? 16.146 -19.538 -6.219 1.00 63.94 153 PHE A N 1
ATOM 1262 C CA . PHE A 1 153 ? 14.839 -19.527 -5.594 1.00 63.94 153 PHE A CA 1
ATOM 1263 C C . PHE A 1 153 ? 15.047 -19.999 -4.163 1.00 63.94 153 PHE A C 1
ATOM 1265 O O . PHE A 1 153 ? 15.812 -20.933 -3.919 1.00 63.94 153 PHE A O 1
ATOM 1272 N N . LEU A 1 154 ? 14.421 -19.312 -3.215 1.00 70.06 154 LEU A N 1
ATOM 1273 C CA . LEU A 1 154 ? 14.278 -19.894 -1.894 1.00 70.06 154 LEU A CA 1
ATOM 1274 C C . LEU A 1 154 ? 13.529 -21.218 -2.086 1.00 70.06 154 LEU A C 1
ATOM 1276 O O . LEU A 1 154 ? 12.535 -21.250 -2.808 1.00 70.06 154 LEU A O 1
ATOM 1280 N N . ASP A 1 155 ? 14.004 -22.301 -1.475 1.00 80.88 155 ASP A N 1
ATOM 1281 C CA . ASP A 1 155 ? 13.285 -23.580 -1.537 1.00 80.88 155 ASP A CA 1
ATOM 1282 C C . ASP A 1 155 ? 11.928 -23.478 -0.820 1.00 80.88 155 ASP A C 1
ATOM 1284 O O . ASP A 1 155 ? 10.999 -24.235 -1.098 1.00 80.88 155 ASP A O 1
ATOM 1288 N N . GLN A 1 156 ? 11.811 -22.518 0.101 1.00 86.62 156 GLN A N 1
ATOM 1289 C CA . GLN A 1 156 ? 10.635 -22.274 0.919 1.00 86.62 156 GLN A CA 1
ATOM 1290 C C . GLN A 1 156 ? 10.451 -20.777 1.168 1.00 86.62 156 GLN A C 1
ATOM 1292 O O . GLN A 1 156 ? 11.425 -20.024 1.244 1.00 86.62 156 GLN A O 1
ATOM 1297 N N . TYR A 1 157 ? 9.208 -20.347 1.358 1.00 86.62 157 TYR A N 1
ATOM 1298 C CA . TYR A 1 157 ? 8.908 -19.024 1.894 1.00 86.62 157 TYR A CA 1
ATOM 1299 C C . TYR A 1 157 ? 7.833 -19.098 2.971 1.00 86.62 157 TYR A C 1
ATOM 1301 O O . TYR A 1 157 ? 6.947 -19.951 2.944 1.00 86.62 157 TYR A O 1
ATOM 1309 N N . SER A 1 158 ? 7.899 -18.154 3.909 1.00 88.81 158 SER A N 1
ATOM 1310 C CA . SER A 1 158 ? 6.866 -17.998 4.923 1.00 88.81 158 SER A CA 1
ATOM 1311 C C . SER A 1 158 ? 5.719 -17.188 4.337 1.00 88.81 158 SER A C 1
ATOM 1313 O O . SER A 1 158 ? 5.877 -15.999 4.056 1.00 88.81 158 SER A O 1
ATOM 1315 N N . PHE A 1 159 ? 4.559 -17.813 4.191 1.00 87.50 159 PHE A N 1
ATOM 1316 C CA . PHE A 1 159 ? 3.317 -17.107 3.941 1.00 87.50 159 PHE A CA 1
ATOM 1317 C C . PHE A 1 159 ? 2.801 -16.526 5.265 1.00 87.50 159 PHE A C 1
ATOM 1319 O O . PHE A 1 159 ? 2.696 -17.261 6.254 1.00 87.50 159 PHE A O 1
ATOM 1326 N N . PRO A 1 160 ? 2.546 -15.208 5.347 1.00 89.31 160 PRO A N 1
ATOM 1327 C CA . PRO A 1 160 ? 2.079 -14.600 6.583 1.00 89.31 160 PRO A CA 1
ATOM 1328 C C . PRO A 1 160 ? 0.657 -15.066 6.903 1.00 89.31 160 PRO A C 1
ATOM 1330 O O . PRO A 1 160 ? -0.116 -15.411 6.011 1.00 89.31 160 PRO A O 1
ATOM 1333 N N . ARG A 1 161 ? 0.294 -15.020 8.187 1.00 92.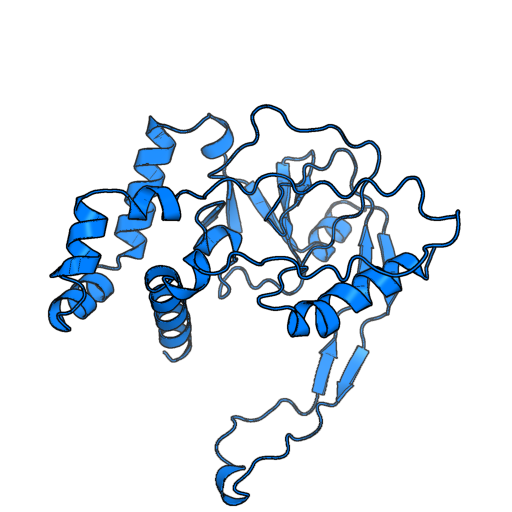56 161 ARG A N 1
ATOM 1334 C CA . ARG A 1 161 ? -1.091 -15.251 8.610 1.00 92.56 161 ARG A CA 1
ATOM 1335 C C . ARG A 1 161 ? -2.042 -14.276 7.907 1.00 92.56 161 ARG A C 1
ATOM 1337 O O . ARG A 1 161 ? -1.712 -13.101 7.733 1.00 92.56 161 ARG A O 1
ATOM 1344 N N . LEU A 1 162 ? -3.240 -14.740 7.573 1.00 92.25 162 LEU A N 1
ATOM 1345 C CA . LEU A 1 162 ? -4.328 -13.907 7.071 1.00 92.25 162 LEU A CA 1
ATOM 1346 C C . LEU A 1 162 ? -5.326 -13.676 8.194 1.00 92.25 162 LEU A C 1
ATOM 1348 O O . LEU A 1 162 ? -5.783 -14.626 8.821 1.00 92.25 162 LEU A O 1
ATOM 1352 N N . PHE A 1 163 ? -5.686 -12.423 8.438 1.00 95.06 163 PHE A N 1
ATOM 1353 C CA . PHE A 1 163 ? -6.590 -12.064 9.523 1.00 95.06 163 PHE A CA 1
ATOM 1354 C C . PHE A 1 163 ? -7.429 -10.839 9.164 1.00 95.06 163 PHE A C 1
ATOM 1356 O O . PHE A 1 163 ? -7.091 -10.055 8.276 1.00 95.06 163 PHE A O 1
ATOM 1363 N N . VAL A 1 164 ? -8.531 -10.666 9.885 1.00 95.38 164 VAL A N 1
ATOM 1364 C CA . VAL A 1 164 ? -9.411 -9.49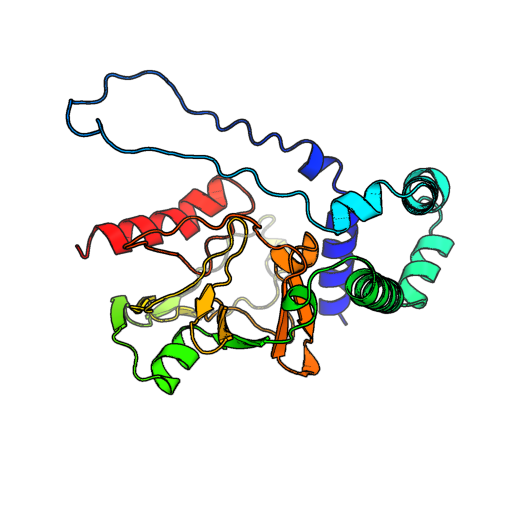8 9.809 1.00 95.38 164 VAL A CA 1
ATOM 1365 C C . VAL A 1 164 ? -9.261 -8.697 11.091 1.00 95.38 164 VAL A C 1
ATOM 1367 O O . VAL A 1 164 ? -9.204 -9.271 12.174 1.00 95.38 164 VAL A O 1
ATOM 1370 N N . ALA A 1 165 ? -9.240 -7.370 10.989 1.00 96.12 165 ALA A N 1
ATOM 1371 C CA . ALA A 1 165 ? -9.262 -6.467 12.135 1.00 96.12 165 ALA A CA 1
ATOM 1372 C C . ALA A 1 165 ? -10.450 -5.505 12.038 1.00 96.12 165 ALA A C 1
ATOM 1374 O O . ALA A 1 165 ? -10.764 -5.007 10.957 1.00 96.12 165 ALA A O 1
ATOM 1375 N N . THR A 1 166 ? -11.098 -5.222 13.170 1.00 96.06 166 THR A N 1
ATOM 1376 C CA . THR A 1 166 ? -12.234 -4.287 13.218 1.00 96.06 166 THR A CA 1
ATOM 1377 C C . THR A 1 166 ? -11.761 -2.899 13.623 1.00 96.06 166 THR A C 1
ATOM 1379 O O . THR A 1 166 ? -11.470 -2.657 14.789 1.00 96.06 166 THR A O 1
ATOM 1382 N N . ILE A 1 167 ? -11.691 -1.976 12.665 1.00 96.38 167 ILE A N 1
ATOM 1383 C CA . ILE A 1 167 ? -11.233 -0.603 12.900 1.00 96.38 167 ILE A CA 1
ATOM 1384 C C . ILE A 1 167 ? -12.452 0.323 12.920 1.00 96.38 167 ILE A C 1
ATOM 1386 O O . ILE A 1 167 ? -13.182 0.407 11.933 1.00 96.38 167 ILE A O 1
ATOM 1390 N N . ASN A 1 168 ? -12.662 1.016 14.038 1.00 94.94 168 ASN A N 1
ATOM 1391 C CA . ASN A 1 168 ? -13.754 1.978 14.186 1.00 94.94 168 ASN A CA 1
ATOM 1392 C C . ASN A 1 168 ? -13.400 3.313 13.518 1.00 94.94 168 ASN A C 1
ATOM 1394 O O . ASN A 1 168 ? -12.234 3.703 13.499 1.00 94.94 168 ASN A O 1
ATOM 1398 N N . ASP A 1 169 ? -14.412 3.994 12.973 1.00 93.94 169 ASP A N 1
ATOM 1399 C CA . ASP A 1 169 ? -14.307 5.346 12.398 1.00 93.94 169 ASP A CA 1
ATOM 1400 C C . ASP A 1 169 ? -13.171 5.527 11.368 1.00 93.94 169 ASP A C 1
ATOM 1402 O O . ASP A 1 169 ? -12.612 6.613 11.187 1.00 93.94 169 ASP A O 1
ATOM 1406 N N . ALA A 1 170 ? -12.840 4.445 10.658 1.00 95.19 170 ALA A N 1
ATOM 1407 C CA . ALA A 1 170 ? -11.801 4.435 9.643 1.00 95.19 170 ALA A CA 1
ATOM 1408 C C . ALA A 1 170 ? -12.224 5.211 8.388 1.00 95.19 170 ALA A C 1
ATOM 1410 O O . ALA A 1 170 ? -13.367 5.147 7.932 1.00 95.19 170 ALA A O 1
ATOM 1411 N N . LYS A 1 171 ? -11.259 5.893 7.770 1.00 94.00 171 LYS A N 1
ATOM 1412 C CA . LYS A 1 171 ? -11.415 6.538 6.464 1.00 94.00 171 LYS A CA 1
ATOM 1413 C C . LYS A 1 171 ? -10.656 5.741 5.416 1.00 94.00 171 LYS A C 1
ATOM 1415 O O . LYS A 1 171 ? -9.449 5.534 5.535 1.00 94.00 171 LYS A O 1
ATOM 1420 N N . VAL A 1 172 ? -11.360 5.338 4.367 1.00 91.81 172 VAL A N 1
ATOM 1421 C CA . VAL A 1 172 ? -10.786 4.630 3.219 1.00 91.81 172 VAL A CA 1
ATOM 1422 C C . VAL A 1 172 ? -10.824 5.558 2.014 1.00 91.81 172 VAL A C 1
ATOM 1424 O O . VAL A 1 172 ? -11.841 6.200 1.754 1.00 91.81 172 VAL A O 1
ATOM 1427 N N . TYR A 1 173 ? -9.721 5.628 1.272 1.00 86.31 173 TYR A N 1
ATOM 1428 C CA . TYR A 1 173 ? -9.652 6.410 0.042 1.00 86.31 173 TYR A CA 1
ATOM 1429 C C . TYR A 1 173 ? -9.714 5.466 -1.155 1.00 86.31 173 TYR A C 1
ATOM 1431 O O . TYR A 1 173 ? -8.869 4.584 -1.313 1.00 86.31 173 TYR A O 1
ATOM 1439 N N . GLY A 1 174 ? -10.721 5.652 -2.011 1.00 82.31 174 GLY A N 1
ATOM 1440 C CA . GLY A 1 174 ? -10.865 4.860 -3.229 1.00 82.31 174 GLY A CA 1
ATOM 1441 C C . GLY A 1 174 ? -9.632 4.980 -4.129 1.00 82.31 174 GLY A C 1
ATOM 1442 O O . GLY A 1 174 ? -9.086 6.070 -4.304 1.00 82.31 174 GLY A O 1
ATOM 1443 N N . GLY A 1 175 ? -9.198 3.855 -4.700 1.00 79.31 175 GLY A N 1
ATOM 1444 C CA . GLY A 1 175 ? -7.967 3.787 -5.494 1.00 79.31 175 GLY A CA 1
ATOM 1445 C C . GLY A 1 175 ? -6.685 3.758 -4.660 1.00 79.31 175 GLY A C 1
ATOM 1446 O O . GLY A 1 175 ? -5.611 3.935 -5.226 1.00 79.31 175 GLY A O 1
ATOM 1447 N N . THR A 1 176 ? -6.794 3.554 -3.342 1.00 87.00 176 THR A N 1
ATOM 1448 C CA . THR A 1 176 ? -5.650 3.351 -2.451 1.00 87.00 176 THR A CA 1
ATOM 1449 C C . THR A 1 176 ? -5.807 2.070 -1.631 1.00 87.00 176 THR A C 1
ATOM 1451 O O . THR A 1 176 ? -6.918 1.714 -1.244 1.00 87.00 176 THR A O 1
ATOM 1454 N N . ASN A 1 177 ? -4.694 1.416 -1.315 1.00 90.75 177 ASN A N 1
ATOM 1455 C CA . ASN A 1 177 ? -4.553 0.303 -0.377 1.00 90.75 177 ASN A CA 1
ATOM 1456 C C . ASN A 1 177 ? -4.202 0.806 1.034 1.00 90.75 177 ASN A C 1
ATOM 1458 O O . ASN A 1 177 ? -3.542 0.114 1.809 1.00 90.75 177 ASN A O 1
ATOM 1462 N N . LEU A 1 178 ? -4.603 2.040 1.349 1.00 93.06 178 LEU A N 1
ATOM 1463 C CA . LEU A 1 178 ? -4.266 2.740 2.579 1.00 93.06 178 LEU A CA 1
ATOM 1464 C C . LEU A 1 178 ? -5.540 3.078 3.347 1.00 93.06 178 LEU A C 1
ATOM 1466 O O . LEU A 1 178 ? -6.516 3.579 2.784 1.00 93.06 178 LEU A O 1
ATOM 1470 N N . ILE A 1 179 ? -5.507 2.848 4.654 1.00 95.06 179 ILE A N 1
ATOM 1471 C CA . ILE A 1 179 ? -6.621 3.139 5.558 1.00 95.06 179 ILE A CA 1
ATOM 1472 C C . ILE A 1 179 ? -6.142 4.164 6.577 1.00 95.06 179 ILE A C 1
ATOM 1474 O O . ILE A 1 179 ? -5.096 3.988 7.193 1.00 95.06 179 ILE A O 1
ATOM 1478 N N . LEU A 1 180 ? -6.896 5.240 6.768 1.00 94.88 180 LEU A N 1
ATOM 1479 C CA . LEU A 1 180 ? -6.625 6.234 7.799 1.00 94.88 180 LEU A CA 1
ATOM 1480 C C . LEU A 1 180 ? -7.479 5.924 9.030 1.00 94.88 180 LEU A C 1
ATOM 1482 O O . LEU A 1 180 ? -8.705 6.019 8.969 1.00 94.88 180 LEU A O 1
ATOM 1486 N N . ALA A 1 181 ? -6.830 5.566 10.134 1.00 95.44 181 ALA A N 1
ATOM 1487 C CA . ALA A 1 181 ? -7.482 5.390 11.425 1.00 95.44 181 ALA A CA 1
ATOM 1488 C C . ALA A 1 181 ? -7.886 6.743 12.042 1.00 95.44 181 ALA A C 1
ATOM 1490 O O . ALA A 1 181 ? -7.389 7.808 11.657 1.00 95.44 181 ALA A O 1
ATOM 1491 N N . ASP A 1 182 ? -8.795 6.692 13.012 1.00 93.00 182 ASP A N 1
ATOM 1492 C CA . ASP A 1 182 ? -9.316 7.839 13.762 1.00 93.00 182 ASP A CA 1
ATOM 1493 C C . ASP A 1 182 ? -8.217 8.629 14.495 1.00 93.00 182 ASP A C 1
ATOM 1495 O O . ASP A 1 182 ? -8.230 9.861 14.525 1.00 93.00 182 ASP A O 1
ATOM 1499 N N . ASP A 1 183 ? -7.211 7.922 15.005 1.00 91.00 183 ASP A N 1
ATOM 1500 C CA . ASP A 1 183 ? -6.040 8.473 15.684 1.00 91.00 183 ASP A CA 1
ATOM 1501 C C . ASP A 1 183 ? -5.007 9.118 14.741 1.00 91.00 183 ASP A C 1
ATOM 1503 O O . ASP A 1 183 ? -3.939 9.563 15.175 1.00 91.00 183 ASP A O 1
ATOM 1507 N N . GLY A 1 184 ? -5.317 9.164 13.446 1.00 92.56 184 GLY A N 1
ATOM 1508 C CA . GLY A 1 184 ? -4.503 9.786 12.416 1.00 92.56 184 GLY A CA 1
ATOM 1509 C C . GLY A 1 184 ? -3.373 8.914 11.871 1.00 92.56 184 GLY A C 1
ATOM 1510 O O . GLY A 1 184 ? -2.639 9.406 11.006 1.00 92.56 184 GLY A O 1
ATOM 1511 N N . MET A 1 185 ? -3.223 7.663 12.330 1.00 95.56 185 MET A N 1
ATOM 1512 C CA . MET A 1 185 ? -2.265 6.704 11.769 1.00 95.56 185 MET A CA 1
ATOM 1513 C C . MET A 1 185 ? -2.767 6.137 10.444 1.00 95.56 185 MET A C 1
ATOM 1515 O O . MET A 1 185 ? -3.963 5.931 10.243 1.00 95.56 185 MET A O 1
ATOM 1519 N N . VAL A 1 186 ? -1.831 5.858 9.541 1.00 95.94 186 VAL A N 1
ATOM 1520 C CA . VAL A 1 186 ? -2.133 5.168 8.291 1.00 95.94 186 VAL A CA 1
ATOM 1521 C C . VAL A 1 186 ? -1.771 3.707 8.411 1.00 95.94 186 VAL A C 1
ATOM 1523 O O . VAL A 1 186 ? -0.685 3.367 8.872 1.00 95.94 186 VAL A O 1
ATOM 1526 N N . ILE A 1 187 ? -2.673 2.863 7.945 1.00 96.19 187 ILE A N 1
ATOM 1527 C CA . ILE A 1 187 ? -2.526 1.423 7.918 1.00 96.19 187 ILE A CA 1
ATOM 1528 C C . ILE A 1 187 ? -2.299 0.986 6.472 1.00 96.19 187 ILE A C 1
ATOM 1530 O O . ILE A 1 187 ? -3.041 1.392 5.573 1.00 96.19 187 ILE A O 1
ATOM 1534 N N . CYS A 1 188 ? -1.275 0.163 6.266 1.00 95.25 188 CYS A N 1
ATOM 1535 C CA . CYS A 1 188 ? -0.952 -0.504 5.007 1.00 95.25 188 CYS A CA 1
ATOM 1536 C C . CYS A 1 188 ? -0.931 -2.029 5.195 1.00 95.25 188 CYS A C 1
ATOM 1538 O O . CYS A 1 188 ? -1.100 -2.535 6.308 1.00 95.25 188 CYS A O 1
ATOM 1540 N N . HIS A 1 189 ? -0.723 -2.770 4.108 1.00 92.69 189 HIS A N 1
ATOM 1541 C CA . HIS A 1 189 ? -0.560 -4.220 4.179 1.00 92.69 189 HIS A CA 1
ATOM 1542 C C . HIS A 1 189 ? 0.775 -4.623 4.817 1.00 92.69 189 HIS A C 1
ATOM 1544 O O . HIS A 1 189 ? 1.744 -3.865 4.788 1.00 92.69 189 HIS A O 1
ATOM 1550 N N . ASP A 1 190 ? 0.820 -5.833 5.379 1.00 92.00 190 ASP A N 1
ATOM 1551 C CA . ASP A 1 190 ? 1.972 -6.334 6.144 1.00 92.00 190 ASP A CA 1
ATOM 1552 C C . ASP A 1 190 ? 3.188 -6.686 5.275 1.00 92.00 190 ASP A C 1
ATOM 1554 O O . ASP A 1 190 ? 4.307 -6.735 5.775 1.00 92.00 190 ASP A O 1
ATOM 1558 N N . LEU A 1 191 ? 2.977 -6.904 3.973 1.00 89.31 191 LEU A N 1
ATOM 1559 C CA . LEU A 1 191 ? 4.051 -7.184 3.012 1.00 89.31 191 LEU A CA 1
ATOM 1560 C C . LEU A 1 191 ? 4.776 -5.923 2.511 1.00 89.31 191 LEU A C 1
ATOM 1562 O O . LEU A 1 191 ? 5.732 -6.056 1.759 1.00 89.31 191 LEU A O 1
ATOM 1566 N N . TYR A 1 192 ? 4.321 -4.721 2.878 1.00 90.56 192 TYR A N 1
ATOM 1567 C CA . TYR A 1 192 ? 4.895 -3.477 2.365 1.00 90.56 192 TYR A CA 1
ATOM 1568 C C . TYR A 1 192 ? 6.236 -3.164 3.034 1.00 90.56 192 TYR A C 1
ATOM 1570 O O . TYR A 1 192 ? 6.283 -2.849 4.229 1.00 90.56 192 TYR A O 1
ATOM 1578 N N . ASP A 1 193 ? 7.322 -3.166 2.260 1.00 90.88 193 ASP A N 1
ATOM 1579 C CA . ASP A 1 193 ? 8.615 -2.679 2.722 1.00 90.88 193 ASP A CA 1
ATOM 1580 C C . ASP A 1 193 ? 8.765 -1.185 2.430 1.00 90.88 193 ASP A C 1
ATOM 1582 O O . ASP A 1 193 ? 9.192 -0.760 1.358 1.00 90.88 193 ASP A O 1
ATOM 1586 N N . PHE A 1 194 ? 8.487 -0.368 3.447 1.00 88.75 194 PHE A N 1
ATOM 1587 C CA . PHE A 1 194 ? 8.570 1.089 3.349 1.00 88.75 194 PHE A CA 1
ATOM 1588 C C . PHE A 1 194 ? 9.933 1.612 2.862 1.00 88.75 194 PHE A C 1
ATOM 1590 O O . PHE A 1 194 ? 10.000 2.738 2.387 1.00 88.75 194 PHE A O 1
ATOM 1597 N N . ALA A 1 195 ? 11.033 0.871 3.020 1.00 86.12 195 ALA A N 1
ATOM 1598 C CA . ALA A 1 195 ? 12.354 1.343 2.604 1.00 86.12 1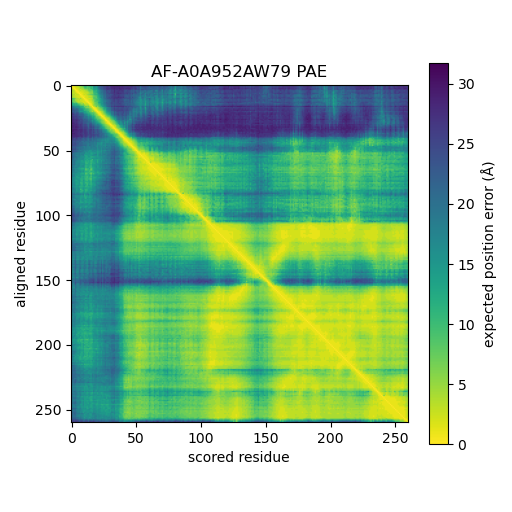95 ALA A CA 1
ATOM 1599 C C . ALA A 1 195 ? 12.657 1.070 1.122 1.00 86.12 195 ALA A C 1
ATOM 1601 O O . ALA A 1 195 ? 13.518 1.740 0.547 1.00 86.12 195 ALA A O 1
ATOM 1602 N N . HIS A 1 196 ? 11.986 0.089 0.519 1.00 85.06 196 HIS A N 1
ATOM 1603 C CA . HIS A 1 196 ? 12.358 -0.445 -0.793 1.00 85.06 196 HIS A CA 1
ATOM 1604 C C . HIS A 1 196 ? 11.222 -0.408 -1.814 1.00 85.06 196 HIS A C 1
ATOM 1606 O O . HIS A 1 196 ? 11.501 -0.317 -3.012 1.00 85.06 196 HIS A O 1
ATOM 1612 N N . ASP A 1 197 ? 9.977 -0.445 -1.354 1.00 88.44 197 ASP A N 1
ATOM 1613 C CA . ASP A 1 197 ? 8.811 -0.563 -2.211 1.00 88.44 197 ASP A CA 1
ATOM 1614 C C . ASP A 1 197 ? 8.225 0.806 -2.557 1.00 88.44 197 ASP A C 1
ATOM 1616 O O . ASP A 1 197 ? 8.150 1.717 -1.728 1.00 88.44 197 ASP A O 1
ATOM 1620 N N . TYR A 1 198 ? 7.749 0.918 -3.796 1.00 85.38 198 TYR A N 1
ATOM 1621 C CA . TYR A 1 198 ? 6.920 2.026 -4.252 1.00 85.38 198 TYR A CA 1
ATOM 1622 C C . TYR A 1 198 ? 5.468 1.580 -4.321 1.00 85.38 198 TYR A C 1
ATOM 1624 O O . TYR A 1 198 ? 5.142 0.539 -4.889 1.00 85.38 198 TYR A O 1
ATOM 1632 N N . THR A 1 199 ? 4.577 2.402 -3.783 1.00 87.88 199 THR A N 1
ATOM 1633 C CA . THR A 1 199 ? 3.138 2.123 -3.828 1.00 87.88 199 THR A CA 1
ATOM 1634 C C . THR A 1 199 ? 2.520 2.629 -5.132 1.00 87.88 199 THR A C 1
ATOM 1636 O O . THR A 1 199 ? 2.958 3.642 -5.689 1.00 87.88 199 THR A O 1
ATOM 1639 N N . ALA A 1 200 ? 1.463 1.975 -5.623 1.00 84.00 200 ALA A N 1
ATOM 1640 C CA . ALA A 1 200 ? 0.734 2.450 -6.805 1.00 84.00 200 ALA A CA 1
ATOM 1641 C C . ALA A 1 200 ? 0.200 3.882 -6.593 1.00 84.00 200 ALA A C 1
ATOM 1643 O O . ALA A 1 200 ? 0.199 4.720 -7.493 1.00 84.00 200 ALA A O 1
ATOM 1644 N N . GLU A 1 201 ? -0.199 4.191 -5.365 1.00 87.88 201 GLU A N 1
ATOM 1645 C CA . GLU A 1 201 ? -0.680 5.488 -4.910 1.00 87.88 201 GLU A CA 1
ATOM 1646 C C . GLU A 1 201 ? 0.393 6.572 -5.042 1.00 87.88 201 GLU A C 1
ATOM 1648 O O . GLU A 1 201 ? 0.091 7.704 -5.433 1.00 87.88 201 GLU A O 1
ATOM 1653 N N . GLU A 1 202 ? 1.650 6.240 -4.752 1.00 86.25 202 GLU A N 1
ATOM 1654 C CA . GLU A 1 202 ? 2.786 7.131 -4.963 1.00 86.25 202 GLU A CA 1
ATOM 1655 C C . GLU A 1 202 ? 3.074 7.330 -6.452 1.00 86.25 202 GLU A C 1
ATOM 1657 O O . GLU A 1 202 ? 3.168 8.473 -6.913 1.00 86.25 202 GLU A O 1
ATOM 1662 N N . LEU A 1 203 ? 3.130 6.239 -7.222 1.00 82.75 203 LEU A N 1
ATOM 1663 C CA . LEU A 1 203 ? 3.402 6.275 -8.663 1.00 82.75 203 LEU A CA 1
ATOM 1664 C C . LEU A 1 203 ? 2.335 7.061 -9.442 1.00 82.75 203 LEU A C 1
ATOM 1666 O O . LEU A 1 203 ? 2.646 7.744 -10.419 1.00 82.75 203 LEU A O 1
ATOM 1670 N N . HIS A 1 204 ? 1.084 7.040 -8.980 1.00 78.81 204 HIS A N 1
ATOM 1671 C CA . HIS A 1 204 ? -0.006 7.833 -9.552 1.00 78.81 204 HIS A CA 1
ATOM 1672 C C . HIS A 1 204 ? -0.131 9.245 -8.948 1.00 78.81 204 HIS A C 1
ATOM 1674 O O . HIS A 1 204 ? -0.947 10.052 -9.409 1.00 78.81 204 HIS A O 1
ATOM 1680 N N . GLY A 1 205 ? 0.690 9.595 -7.953 1.00 80.12 205 GLY A N 1
ATOM 1681 C CA . GLY A 1 205 ? 0.682 10.904 -7.295 1.00 80.12 205 GLY A CA 1
ATOM 1682 C C . GLY A 1 205 ? -0.597 11.183 -6.507 1.00 80.12 205 GLY A C 1
ATOM 1683 O O . GLY A 1 205 ? -1.079 12.320 -6.499 1.00 80.12 205 GLY A O 1
ATOM 1684 N N . LEU A 1 206 ? -1.173 10.147 -5.899 1.00 84.75 206 LEU A N 1
ATOM 1685 C CA . LEU A 1 206 ? -2.265 10.235 -4.928 1.00 84.75 206 LEU A CA 1
ATOM 1686 C C . LEU A 1 206 ? -1.729 10.464 -3.515 1.00 84.75 206 LEU A C 1
ATOM 1688 O O . LEU A 1 206 ? -2.353 11.178 -2.728 1.00 84.75 206 LEU A O 1
ATOM 1692 N N . THR A 1 207 ? -0.556 9.912 -3.216 1.00 88.44 207 THR A N 1
ATOM 1693 C CA . THR A 1 207 ? 0.149 10.075 -1.944 1.00 88.44 207 THR A CA 1
ATOM 1694 C C . THR A 1 207 ? 1.592 10.493 -2.167 1.00 88.44 207 THR A C 1
ATOM 1696 O O . THR A 1 207 ? 2.149 10.328 -3.249 1.00 88.44 207 THR A O 1
ATOM 1699 N N . PHE A 1 208 ? 2.201 11.037 -1.123 1.00 88.56 208 PHE A N 1
ATOM 1700 C CA . PHE A 1 208 ? 3.622 11.333 -1.080 1.00 88.56 208 PHE A CA 1
ATOM 1701 C C . PHE A 1 208 ? 4.228 10.662 0.153 1.00 88.56 208 PHE A C 1
ATOM 1703 O O . PHE A 1 208 ? 3.674 10.817 1.245 1.00 88.56 208 PHE A O 1
ATOM 1710 N N . HIS A 1 209 ? 5.319 9.920 -0.036 1.00 89.62 209 HIS A N 1
ATOM 1711 C CA . HIS A 1 209 ? 5.958 9.093 0.989 1.00 89.62 209 HIS A CA 1
ATOM 1712 C C . HIS A 1 209 ? 7.285 9.713 1.435 1.00 89.62 209 HIS A C 1
ATOM 1714 O O . HIS A 1 209 ? 8.061 10.230 0.634 1.00 89.62 209 HIS A O 1
ATOM 1720 N N . ASP A 1 210 ? 7.523 9.694 2.741 1.00 90.06 210 ASP A N 1
ATOM 1721 C CA . ASP A 1 210 ? 8.799 10.006 3.379 1.00 90.06 210 ASP A CA 1
ATOM 1722 C C . ASP A 1 210 ? 9.371 8.700 3.930 1.00 90.06 210 ASP A C 1
ATOM 1724 O O . ASP A 1 210 ? 9.033 8.281 5.044 1.00 90.06 210 ASP A O 1
ATOM 1728 N N . HIS A 1 211 ? 10.185 8.042 3.097 1.00 87.81 211 HIS A N 1
ATOM 1729 C CA . HIS A 1 211 ? 10.785 6.729 3.357 1.00 87.81 211 HIS A CA 1
ATOM 1730 C C . HIS A 1 211 ? 11.649 6.705 4.618 1.00 87.81 211 HIS A C 1
ATOM 1732 O O . HIS A 1 211 ? 11.589 5.740 5.381 1.00 87.81 211 HIS A O 1
ATOM 1738 N N . ASP A 1 212 ? 12.365 7.796 4.893 1.00 87.69 212 ASP A N 1
ATOM 1739 C CA . ASP A 1 212 ? 13.259 7.898 6.047 1.00 87.69 212 ASP A CA 1
ATOM 1740 C C . ASP A 1 212 ? 12.465 7.924 7.358 1.00 87.69 212 ASP A C 1
ATOM 1742 O O . ASP A 1 212 ? 12.824 7.263 8.335 1.00 87.69 212 ASP A O 1
ATOM 1746 N N . ASN A 1 213 ? 11.346 8.655 7.376 1.00 90.44 213 A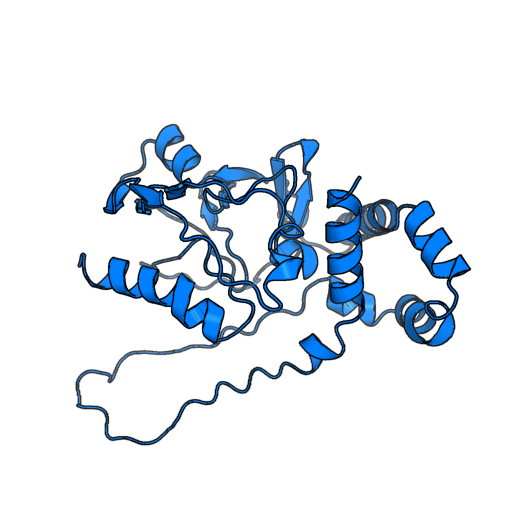SN A N 1
ATOM 1747 C CA . ASN A 1 213 ? 10.540 8.816 8.584 1.00 90.44 213 ASN A CA 1
ATOM 1748 C C . ASN A 1 213 ? 9.356 7.846 8.677 1.00 90.44 213 ASN A C 1
ATOM 1750 O O . ASN A 1 213 ? 8.668 7.842 9.701 1.00 90.44 213 ASN A O 1
ATOM 1754 N N . LYS A 1 214 ? 9.079 7.037 7.649 1.00 93.75 214 LYS A N 1
ATOM 1755 C CA . LYS A 1 214 ? 7.872 6.193 7.547 1.00 93.75 214 LYS A CA 1
ATOM 1756 C C . LYS A 1 214 ? 6.570 6.986 7.668 1.00 93.75 214 LYS A C 1
ATOM 1758 O O . LYS A 1 214 ? 5.654 6.612 8.410 1.00 93.75 214 LYS A O 1
ATOM 1763 N N . HIS A 1 215 ? 6.511 8.122 6.980 1.00 94.50 215 HIS A N 1
ATOM 1764 C CA . HIS A 1 215 ? 5.326 8.973 6.946 1.00 94.50 215 HIS A CA 1
ATOM 1765 C C . HIS A 1 215 ? 4.774 9.092 5.536 1.00 94.50 215 HIS A C 1
ATOM 1767 O O . HIS A 1 215 ? 5.507 9.033 4.554 1.00 94.50 215 HIS A O 1
ATOM 1773 N N . ILE A 1 216 ? 3.472 9.329 5.443 1.00 9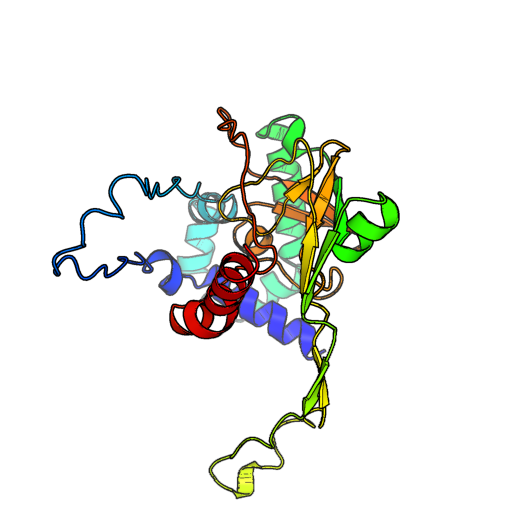3.06 216 ILE A N 1
ATOM 1774 C CA . ILE A 1 216 ? 2.822 9.686 4.193 1.00 93.06 216 ILE A CA 1
ATOM 1775 C C . ILE A 1 216 ? 1.917 10.887 4.374 1.00 93.06 216 ILE A C 1
ATOM 1777 O O . ILE A 1 216 ? 1.454 11.195 5.472 1.00 93.06 216 ILE A O 1
ATOM 1781 N N . ARG A 1 217 ? 1.604 11.530 3.260 1.00 90.38 217 ARG A N 1
ATOM 1782 C CA . ARG A 1 217 ? 0.523 12.507 3.167 1.00 90.38 217 ARG A CA 1
ATOM 1783 C C . ARG A 1 217 ? -0.273 12.256 1.897 1.00 90.38 217 ARG A C 1
ATOM 1785 O O . ARG A 1 217 ? 0.292 11.900 0.860 1.00 90.38 217 ARG A O 1
ATOM 1792 N N . TRP A 1 218 ? -1.577 12.480 1.959 1.00 88.31 218 TRP A N 1
ATOM 1793 C CA . TRP A 1 218 ? -2.421 12.438 0.771 1.00 88.31 218 TRP A CA 1
ATOM 1794 C C . TRP A 1 218 ? -2.267 13.729 -0.025 1.00 88.31 218 TRP A C 1
ATOM 1796 O O . TRP A 1 218 ? -2.287 14.828 0.526 1.00 88.31 218 TRP A O 1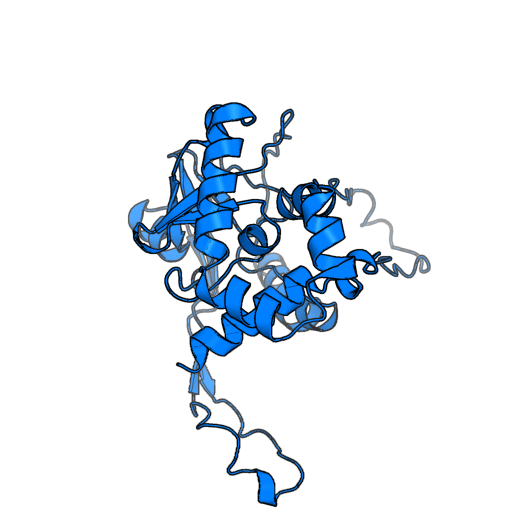
ATOM 1806 N N . LEU A 1 219 ? -2.135 13.588 -1.338 1.00 83.00 219 LEU A N 1
ATOM 1807 C CA . LEU A 1 219 ? -2.151 14.684 -2.305 1.00 83.00 219 LEU A CA 1
ATOM 1808 C C . LEU A 1 219 ? -3.535 14.857 -2.938 1.00 83.00 219 LEU A C 1
ATOM 1810 O O . LEU A 1 219 ? -3.753 15.795 -3.695 1.00 83.00 219 LEU A O 1
ATOM 1814 N N . SER A 1 220 ? -4.473 13.957 -2.655 1.00 75.38 220 SER A N 1
ATOM 1815 C CA . SER A 1 220 ? -5.851 14.027 -3.127 1.00 75.38 220 SER A CA 1
ATOM 1816 C C . SER A 1 220 ? -6.800 13.829 -1.955 1.00 75.38 220 SER A C 1
ATOM 1818 O O . SER A 1 220 ? -6.595 12.938 -1.137 1.00 75.38 220 SER A O 1
ATOM 1820 N N . TYR A 1 221 ? -7.840 14.657 -1.894 1.00 74.94 221 TYR A N 1
ATOM 1821 C CA . TYR A 1 221 ? -8.906 14.563 -0.902 1.00 74.94 221 TYR A CA 1
ATOM 1822 C C . TYR A 1 221 ? -10.250 14.505 -1.602 1.00 74.94 221 TYR A C 1
ATOM 1824 O O . TYR A 1 221 ? -10.426 15.110 -2.664 1.00 74.94 221 TYR A O 1
ATOM 1832 N N . ASP A 1 222 ? -11.180 13.783 -0.993 1.00 77.62 222 ASP A N 1
ATOM 1833 C CA . ASP A 1 222 ? -12.589 13.889 -1.326 1.00 77.62 222 ASP A CA 1
ATOM 1834 C C . ASP A 1 222 ? -13.198 15.050 -0.531 1.00 77.62 222 ASP A C 1
ATOM 1836 O O . ASP A 1 222 ? -13.012 15.149 0.682 1.00 77.62 222 ASP A O 1
ATOM 1840 N N . GLU A 1 223 ? -13.873 15.958 -1.229 1.00 78.06 223 GLU A N 1
ATOM 1841 C CA . GLU A 1 223 ? -14.556 17.102 -0.616 1.00 78.06 223 GLU A CA 1
ATOM 1842 C C . GLU A 1 223 ? -15.900 16.691 -0.004 1.00 78.06 223 GLU A C 1
ATOM 1844 O O . GLU A 1 223 ? -16.397 17.376 0.888 1.00 78.06 223 GLU A O 1
ATOM 1849 N N . ALA A 1 224 ? -16.469 15.571 -0.455 1.00 84.75 224 ALA A N 1
ATOM 1850 C CA . ALA A 1 224 ? -17.757 15.063 -0.008 1.00 84.75 224 ALA A CA 1
ATOM 1851 C C . ALA A 1 224 ? -17.676 13.550 0.271 1.00 84.75 224 ALA A C 1
ATOM 1853 O O . ALA A 1 224 ? -18.304 12.766 -0.443 1.00 84.75 224 ALA A O 1
ATOM 1854 N N . PRO A 1 225 ? -16.908 13.124 1.297 1.00 87.19 225 PRO A N 1
ATOM 1855 C CA . PRO A 1 225 ? -16.764 11.709 1.620 1.00 87.19 225 PRO A CA 1
ATOM 1856 C C . PRO A 1 225 ? -18.113 11.087 2.004 1.00 87.19 225 PRO A C 1
ATOM 1858 O O . PRO A 1 225 ? -18.895 11.669 2.759 1.00 87.19 225 PRO A O 1
ATOM 1861 N N . GLU A 1 226 ? -18.370 9.878 1.507 1.00 90.38 226 GLU A N 1
ATOM 1862 C CA . GLU A 1 226 ? -19.557 9.100 1.866 1.00 90.38 226 GLU A CA 1
ATOM 1863 C C . GLU A 1 226 ? -19.356 8.409 3.222 1.00 90.38 226 GLU A C 1
ATOM 1865 O O . GLU A 1 226 ? -18.309 7.819 3.490 1.00 90.38 226 GLU A O 1
ATOM 1870 N N . VAL A 1 227 ? -20.378 8.465 4.080 1.00 91.75 227 VAL A N 1
ATOM 1871 C CA . VAL A 1 227 ? -20.384 7.742 5.356 1.00 91.75 227 VAL A CA 1
ATOM 1872 C C . VAL A 1 227 ? -20.985 6.364 5.129 1.00 91.75 227 VAL A C 1
ATOM 1874 O O . VAL A 1 227 ? -22.168 6.232 4.813 1.00 91.75 227 VAL A O 1
ATOM 1877 N N . VAL A 1 228 ? -20.166 5.335 5.319 1.00 92.12 228 VAL A N 1
ATOM 1878 C CA . VAL A 1 228 ? -20.575 3.936 5.191 1.00 92.12 228 VAL A CA 1
ATOM 1879 C C . VAL A 1 228 ? -20.605 3.310 6.589 1.00 92.12 228 VAL A C 1
ATOM 1881 O O . VAL A 1 228 ? -19.561 3.285 7.235 1.00 92.12 228 VAL A O 1
ATOM 1884 N N . PRO A 1 229 ? -21.755 2.794 7.076 1.00 92.12 229 PRO A N 1
ATOM 1885 C CA . PRO A 1 229 ? -21.860 2.285 8.448 1.00 92.12 229 PRO A CA 1
ATOM 1886 C C . PRO A 1 229 ? -20.923 1.112 8.748 1.00 92.12 229 PRO A C 1
ATOM 1888 O O . PRO A 1 229 ? -20.371 1.021 9.837 1.00 92.12 229 PRO A O 1
ATOM 1891 N N . ILE A 1 230 ? -20.776 0.194 7.788 1.00 92.25 230 ILE A N 1
ATOM 1892 C CA . ILE A 1 230 ? -19.908 -0.981 7.878 1.00 92.25 230 ILE A CA 1
ATOM 1893 C C . ILE A 1 230 ? -19.356 -1.248 6.482 1.00 92.25 230 ILE A C 1
ATOM 1895 O O . ILE A 1 230 ? -20.116 -1.317 5.514 1.00 92.25 230 ILE A O 1
ATOM 1899 N N . CYS A 1 231 ? -18.045 -1.438 6.374 1.00 91.38 231 CYS A N 1
ATOM 1900 C CA . CYS A 1 231 ? -17.404 -1.878 5.143 1.00 91.38 231 CYS A CA 1
ATOM 1901 C C . CYS A 1 231 ? -16.319 -2.917 5.435 1.00 91.38 231 CYS A C 1
ATOM 1903 O O . CYS A 1 231 ? -15.821 -3.023 6.554 1.00 91.38 231 CYS A O 1
ATOM 1905 N N . ALA A 1 232 ? -15.978 -3.697 4.414 1.00 91.81 232 ALA A N 1
ATOM 1906 C CA . ALA A 1 232 ? -14.788 -4.531 4.404 1.00 91.81 232 ALA A CA 1
ATOM 1907 C C . ALA A 1 232 ? -13.801 -3.908 3.419 1.00 91.81 232 ALA A C 1
ATOM 1909 O O . ALA A 1 232 ? -14.175 -3.591 2.289 1.00 91.81 232 ALA A O 1
ATOM 1910 N N . THR A 1 233 ? -12.563 -3.724 3.857 1.00 92.31 233 THR A N 1
ATOM 1911 C CA . THR A 1 233 ? -11.481 -3.192 3.031 1.00 92.31 233 THR A CA 1
ATOM 1912 C C . THR A 1 233 ? -10.322 -4.173 3.062 1.00 92.31 233 THR A C 1
ATOM 1914 O O . THR A 1 233 ? -9.961 -4.682 4.121 1.00 92.31 233 THR A O 1
ATOM 1917 N N . PHE A 1 234 ? -9.762 -4.455 1.893 1.00 91.19 234 PHE A N 1
ATOM 1918 C CA . PHE A 1 234 ? -8.670 -5.403 1.726 1.00 91.19 234 PHE A CA 1
ATOM 1919 C C . PHE A 1 234 ? -7.402 -4.597 1.465 1.00 91.19 234 PHE A C 1
ATOM 1921 O O . PHE A 1 234 ? -7.284 -3.941 0.431 1.00 91.19 234 PHE A O 1
ATOM 1928 N N . VAL A 1 235 ? -6.488 -4.599 2.433 1.00 86.12 235 VAL A N 1
ATOM 1929 C CA . VAL A 1 235 ? -5.128 -4.088 2.233 1.00 86.12 235 VAL A CA 1
ATOM 1930 C C . VAL A 1 235 ? -4.372 -5.133 1.407 1.00 86.12 235 VAL A C 1
ATOM 1932 O O . VAL A 1 235 ? -4.529 -6.320 1.673 1.00 86.12 235 VAL A O 1
ATOM 1935 N N . ASP A 1 236 ? -3.612 -4.712 0.392 1.00 84.50 236 ASP A N 1
ATOM 1936 C CA . ASP A 1 236 ? -3.009 -5.592 -0.635 1.00 84.50 236 ASP A CA 1
ATOM 1937 C C . ASP A 1 236 ? -4.015 -6.171 -1.653 1.00 84.50 236 ASP A C 1
ATOM 1939 O O . ASP A 1 236 ? -4.065 -7.370 -1.916 1.00 84.50 236 ASP A O 1
ATOM 1943 N N . ALA A 1 237 ? -4.869 -5.311 -2.220 1.00 79.62 237 ALA A N 1
ATOM 1944 C CA . ALA A 1 237 ? -5.795 -5.671 -3.300 1.00 79.62 237 ALA A CA 1
ATOM 1945 C C . ALA A 1 237 ? -5.386 -5.065 -4.657 1.00 79.62 237 ALA A C 1
ATOM 1947 O O . ALA A 1 237 ? -6.215 -4.934 -5.565 1.00 79.62 237 ALA A O 1
ATOM 1948 N N . CYS A 1 238 ? -4.121 -4.656 -4.801 1.00 78.75 238 CYS A N 1
ATOM 1949 C CA . CYS A 1 238 ? -3.621 -4.071 -6.038 1.00 78.75 238 CYS A CA 1
ATOM 1950 C C . CYS A 1 238 ? -3.362 -5.168 -7.071 1.00 78.75 238 CYS A C 1
ATOM 1952 O O . CYS A 1 238 ? -2.486 -6.001 -6.882 1.00 78.75 238 CYS A O 1
ATOM 1954 N N . ALA A 1 239 ? -4.089 -5.141 -8.187 1.00 81.25 239 ALA A N 1
ATOM 1955 C CA . ALA A 1 239 ? -3.861 -6.057 -9.294 1.00 81.25 239 ALA A CA 1
ATOM 1956 C C . ALA A 1 239 ? -3.577 -5.283 -10.581 1.00 81.25 239 ALA A C 1
ATOM 1958 O O . ALA A 1 239 ? -4.376 -4.454 -11.014 1.00 81.25 239 ALA A O 1
ATOM 1959 N N . VAL A 1 240 ? -2.450 -5.591 -11.223 1.00 76.06 240 VAL A N 1
ATOM 1960 C CA . VAL A 1 240 ? -2.048 -4.961 -12.496 1.00 76.06 240 VAL A CA 1
ATOM 1961 C C . VAL A 1 240 ? -2.856 -5.470 -13.691 1.00 76.06 240 VAL A C 1
ATOM 1963 O O . VAL A 1 240 ? -2.905 -4.825 -14.736 1.00 76.06 240 VAL A O 1
ATOM 1966 N N . ASN A 1 241 ? -3.472 -6.649 -13.568 1.00 82.19 241 ASN A N 1
ATOM 1967 C CA . ASN A 1 241 ? -4.281 -7.259 -14.615 1.00 82.19 241 ASN A CA 1
ATOM 1968 C C . ASN A 1 241 ? -5.324 -8.229 -14.032 1.00 82.19 241 ASN A C 1
ATOM 1970 O O . ASN A 1 241 ? -5.348 -8.514 -12.835 1.00 82.19 241 ASN A O 1
ATOM 1974 N N . TYR A 1 242 ? -6.187 -8.749 -14.905 1.00 84.50 242 TYR A N 1
ATOM 1975 C CA . TYR A 1 242 ? -7.270 -9.653 -14.520 1.00 84.50 242 TYR A CA 1
ATOM 1976 C C . TYR A 1 242 ? -6.783 -10.992 -13.953 1.00 84.50 242 TYR A C 1
ATOM 1978 O O . TYR A 1 242 ? -7.388 -11.507 -13.019 1.00 84.50 242 TYR A O 1
ATOM 1986 N N . ALA A 1 243 ? -5.693 -11.547 -14.490 1.00 88.38 243 ALA A N 1
ATOM 1987 C CA . ALA A 1 243 ? -5.143 -12.807 -14.000 1.00 88.38 243 ALA A CA 1
ATOM 1988 C C . ALA A 1 243 ? -4.639 -12.650 -12.560 1.00 88.38 243 ALA A C 1
ATOM 1990 O O . ALA A 1 243 ? -5.071 -13.404 -11.699 1.00 88.38 243 ALA A O 1
ATOM 1991 N N . HIS A 1 244 ? -3.844 -11.609 -12.294 1.00 82.56 244 HIS A N 1
ATOM 1992 C CA . HIS A 1 244 ? -3.390 -11.233 -10.955 1.00 82.56 244 HIS A CA 1
ATOM 1993 C C . HIS A 1 244 ? -4.596 -11.043 -10.012 1.00 82.56 244 HIS A C 1
ATOM 1995 O O . HIS A 1 244 ? -4.644 -11.618 -8.926 1.00 82.56 244 HIS A O 1
ATOM 2001 N N . TRP A 1 245 ? -5.643 -10.336 -10.452 1.00 88.81 245 TRP A N 1
ATOM 2002 C CA . TRP A 1 245 ? -6.853 -10.178 -9.640 1.00 88.81 245 TRP A CA 1
ATOM 2003 C C . TRP A 1 245 ? -7.523 -11.521 -9.298 1.00 88.81 245 TRP A C 1
ATOM 2005 O O . TRP A 1 245 ? -7.907 -11.738 -8.149 1.00 88.81 245 TRP A O 1
ATOM 2015 N N . LEU A 1 246 ? -7.636 -12.438 -10.265 1.00 90.94 246 LEU A N 1
ATOM 2016 C CA . LEU A 1 246 ? -8.227 -13.762 -10.057 1.00 90.94 246 LEU A CA 1
ATOM 2017 C C . LEU A 1 246 ? -7.392 -14.670 -9.152 1.00 90.94 246 LEU A C 1
ATOM 2019 O O . LEU A 1 246 ? -7.972 -15.472 -8.424 1.00 90.94 246 LEU A O 1
ATOM 2023 N N . THR A 1 247 ? -6.065 -14.593 -9.230 1.00 89.31 247 THR A N 1
ATOM 2024 C CA . THR A 1 247 ? -5.174 -15.517 -8.519 1.00 89.31 247 THR A CA 1
ATOM 2025 C C . THR A 1 247 ? -4.764 -15.022 -7.141 1.00 89.31 247 THR A C 1
ATOM 2027 O O . THR A 1 247 ? -4.456 -15.849 -6.292 1.00 89.31 247 THR A O 1
ATOM 2030 N N . GLU A 1 248 ? -4.782 -13.710 -6.889 1.00 84.94 248 GLU A N 1
ATOM 2031 C CA . GLU A 1 248 ? -4.261 -13.146 -5.633 1.00 84.94 248 GLU A CA 1
ATOM 2032 C C . GLU A 1 248 ? -5.313 -12.373 -4.833 1.00 84.94 248 GLU A C 1
ATOM 2034 O O . GLU A 1 248 ? -5.370 -12.512 -3.612 1.00 84.94 248 GLU A O 1
ATOM 2039 N N . VAL A 1 249 ? -6.197 -11.614 -5.492 1.00 89.56 249 VAL A N 1
ATOM 2040 C CA . VAL A 1 249 ? -7.186 -10.766 -4.799 1.00 89.56 249 VAL A CA 1
ATOM 2041 C C . VAL A 1 249 ? -8.488 -11.521 -4.529 1.00 89.56 249 VAL A C 1
ATOM 2043 O O . VAL A 1 249 ? -8.969 -11.563 -3.395 1.00 89.56 249 VAL A O 1
ATOM 2046 N N . LEU A 1 250 ? -9.066 -12.147 -5.558 1.00 91.38 250 LEU A N 1
ATOM 2047 C CA . LEU A 1 250 ? -10.342 -12.857 -5.457 1.00 91.38 250 LEU A CA 1
ATOM 2048 C C . LEU A 1 250 ? -10.338 -13.978 -4.398 1.00 91.38 250 LEU A C 1
ATOM 2050 O O . LEU A 1 250 ? -11.310 -14.047 -3.643 1.00 91.38 250 LEU A O 1
ATOM 2054 N N . PRO A 1 251 ? -9.293 -14.822 -4.267 1.00 91.31 251 PRO A N 1
ATOM 2055 C CA . PRO A 1 251 ? -9.287 -15.888 -3.267 1.00 91.31 251 PRO A CA 1
ATOM 2056 C C . PRO A 1 251 ? -9.372 -15.360 -1.832 1.00 91.31 251 PRO A C 1
ATOM 2058 O O . PRO A 1 251 ? -10.036 -15.967 -0.999 1.00 91.31 251 PRO A O 1
ATOM 2061 N N . ARG A 1 252 ? -8.783 -14.192 -1.545 1.00 88.69 252 ARG A N 1
ATOM 2062 C CA . ARG A 1 252 ? -8.845 -13.558 -0.217 1.00 88.69 252 ARG A CA 1
ATOM 2063 C C . ARG A 1 252 ? -10.246 -13.041 0.098 1.00 88.69 252 ARG A C 1
ATOM 2065 O O . ARG A 1 252 ? -10.726 -13.196 1.217 1.00 88.69 252 ARG A O 1
ATOM 2072 N N . ILE A 1 253 ? -10.923 -12.468 -0.899 1.00 90.94 253 ILE A N 1
ATOM 2073 C CA . ILE A 1 253 ? -12.329 -12.062 -0.771 1.00 90.94 253 ILE A CA 1
ATOM 2074 C C . ILE A 1 253 ? -13.204 -13.297 -0.540 1.00 90.94 253 ILE A C 1
ATOM 2076 O O . ILE A 1 253 ? -14.061 -13.281 0.339 1.00 90.94 253 ILE A O 1
ATOM 2080 N N . ALA A 1 254 ? -12.975 -14.374 -1.297 1.00 93.12 254 ALA A N 1
ATOM 2081 C CA . ALA A 1 254 ? -13.708 -15.624 -1.139 1.00 93.12 254 ALA A CA 1
ATOM 2082 C C . ALA A 1 254 ? -13.517 -16.221 0.264 1.00 93.12 254 ALA A C 1
ATOM 2084 O O . ALA A 1 254 ? -14.509 -16.561 0.901 1.00 93.12 254 ALA A O 1
ATOM 2085 N N . LEU A 1 255 ? -12.276 -16.260 0.761 1.00 91.94 255 LEU A N 1
ATOM 2086 C CA . LEU A 1 255 ? -11.931 -16.707 2.112 1.00 91.94 255 LEU A CA 1
ATOM 2087 C C . LEU A 1 255 ? -12.647 -15.875 3.189 1.00 91.94 255 LEU A C 1
ATOM 2089 O O . LEU A 1 255 ? -13.296 -16.420 4.077 1.00 91.94 255 LEU A O 1
ATOM 2093 N N . PHE A 1 256 ? -12.600 -14.547 3.071 1.00 91.94 256 PHE A N 1
ATOM 2094 C CA . PHE A 1 256 ? -13.325 -13.644 3.966 1.00 91.94 256 PHE A CA 1
ATOM 2095 C C . PHE A 1 256 ? -14.844 -13.871 3.940 1.00 91.94 256 PHE A C 1
ATOM 2097 O O . PHE A 1 256 ? -15.517 -13.730 4.959 1.00 91.94 256 PHE A O 1
ATOM 2104 N N . CYS A 1 257 ? -15.401 -14.192 2.771 1.00 91.69 257 CYS A N 1
ATOM 2105 C CA . CYS A 1 257 ? -16.823 -14.476 2.620 1.00 91.69 257 CYS A CA 1
ATOM 2106 C C . CYS A 1 257 ? -17.225 -15.873 3.108 1.00 91.69 257 CYS A C 1
ATOM 2108 O O . CYS A 1 257 ? -18.399 -16.052 3.410 1.00 91.69 257 CYS A O 1
ATOM 2110 N N . SER A 1 258 ? -16.311 -16.847 3.154 1.00 90.88 258 SER A N 1
ATOM 2111 C CA . SER A 1 258 ? -16.607 -18.202 3.642 1.00 90.88 258 SER A CA 1
ATOM 2112 C C . SER A 1 258 ? -16.588 -18.326 5.162 1.00 90.88 258 SER A C 1
ATOM 2114 O O . SER A 1 258 ? -17.221 -19.232 5.692 1.00 90.88 258 SER A O 1
ATOM 2116 N N . ASP A 1 259 ? -15.883 -17.429 5.851 1.00 77.56 259 ASP A N 1
ATOM 2117 C CA . ASP A 1 259 ? -15.763 -17.416 7.316 1.00 77.56 259 ASP A CA 1
ATOM 2118 C C . ASP A 1 259 ? -16.896 -16.611 8.003 1.00 77.56 259 ASP A C 1
ATOM 2120 O O . ASP A 1 259 ? -16.770 -16.144 9.133 1.00 77.56 259 ASP A O 1
ATOM 2124 N N . ARG A 1 260 ? -18.012 -16.391 7.291 1.00 57.62 260 ARG A N 1
ATOM 2125 C CA . ARG A 1 260 ? -19.186 -15.608 7.716 1.00 57.62 260 ARG A CA 1
ATOM 2126 C C . ARG A 1 260 ? -20.484 -16.362 7.467 1.00 57.62 260 ARG A C 1
ATOM 2128 O O . ARG A 1 260 ? -21.403 -16.196 8.300 1.00 57.62 260 ARG A O 1
#

pLDDT: mean 76.61, std 19.21, range [25.45, 96.88]

Radius of gyration: 21.4 Å; Cα contacts (8 Å, |Δi|>4): 247; chains: 1; bounding box: 57×54×49 Å

Solvent-accessible surface area (backbone atoms only — not comparable to full-atom values): 16090 Å² total; per-residue (Å²): 121,68,64,61,55,51,58,54,49,52,51,49,45,70,72,58,38,71,64,61,75,61,54,70,73,71,76,83,68,84,88,79,75,92,75,67,88,84,65,84,79,77,81,86,74,85,74,81,79,76,81,26,53,48,61,58,50,58,67,35,69,68,49,40,47,37,62,79,63,46,56,81,38,67,67,50,47,51,46,45,57,71,68,35,47,65,59,55,48,51,52,49,52,53,53,45,39,74,73,76,46,57,79,68,43,67,45,76,24,49,58,36,34,45,66,57,45,34,67,74,67,69,45,60,64,47,80,78,40,74,62,43,80,44,74,48,77,82,77,89,52,84,60,68,90,54,60,78,71,64,71,85,71,61,64,54,47,79,44,73,57,42,66,48,70,67,73,71,79,55,45,73,48,89,89,52,53,46,35,36,40,71,89,54,40,32,34,34,34,74,85,66,47,66,84,80,59,83,51,71,36,44,75,41,26,35,32,49,76,39,57,92,77,43,27,34,25,43,68,62,81,75,94,76,75,83,87,70,96,75,86,89,82,64,56,73,60,86,51,96,46,71,66,51,31,60,72,61,36,46,55,54,53,50,51,62,61,70,79,108

Foldseek 3Di:
DVLVVVVVVVLVVLLVVPVVVPPPVPVPDPPDDDDDPPPVPPPDDDDPDPQAPVVVVCVDPVVVCCVVPVVPDPVSVVVCVVVVVVVVVVVVLVVCCVPPNDPQQPDKAAEDEPVRVCVVPVFDKDWLFAKDKDADPQDDDPPPVCSVVDDDDDRIDIDHTDMDTDAPPWDDDPPDLWIQGPVRHIYAHPPDDLQRDDGPCVSSNQKDADSVRNIIGGPDDDPDDDDDPDDDGDHPCDDPDDVSNVPPVVVSVVSVVVVD

Mean predicted aligned error: 11.45 Å

Secondary structure (DSSP, 8-state):
-HHHHHHHHHHHHHHSTHHHHS----------S---GGGTT-----------HHHHHTTSHHHHHIIIIITT-HHHHHHHHHTTHHHHHHHHHHHHHHHHS-GGGG--EEEEEHHHHHHHHT--EEEEE--EEEE-PPP--SSGGGTTSS----SEEEEPPEEEE--TT-EE-TT-S-EE-TTS-EEE-TT--TTTPPPHHHHTTSEEEETTTTEEEES---SS----SS----SS---SSHHHIIIIIHHHHHHHHHT-